Protein AF-A0A7C4UHT2-F1 (afdb_monomer)

pLDDT: mean 89.75, std 13.52, range 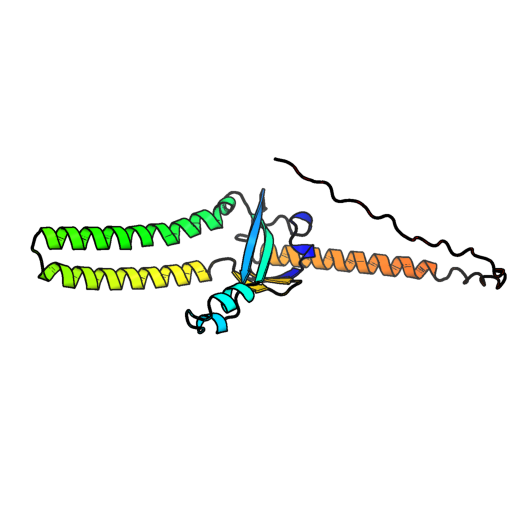[51.41, 98.56]

Sequence (211 aa):
MARIMLWENETDSRCLPGVCMACGSPATSHESKTFSWSPPWTRYVPIAGFILYYTMMRHMRVEVPLCDRHRNYWLVRRLWMWVPFAILVLGGVGLVMLLGAAGAEEAIGITMLLGLLCFTAWLFVVVILQSIMIQPTEITDRSISLKCVHEDFANALYKLQDDKKERRRRRWDHDDDFDDRPRRRLRADYDEESPRRDTRTAFRPERDFEE

Radius of gyration: 29.24 Å; Cα contacts (8 Å, |Δi|>4): 215; chains: 1; bounding box: 50×38×103 Å

Mean predicted aligned error: 8.44 Å

Solvent-accessible surface area (backbone atoms only — not comparable to full-atom values): 12369 Å² total; per-residue (Å²): 112,35,73,51,77,41,42,63,90,42,26,46,58,90,62,46,52,69,25,5,40,78,74,39,46,67,33,77,47,70,48,82,41,76,47,71,35,67,64,79,70,59,78,75,54,58,79,88,39,50,65,58,50,58,75,56,47,41,75,50,72,34,38,44,33,22,24,79,94,46,68,55,49,68,60,55,52,49,45,67,55,49,51,59,49,49,47,52,51,54,50,48,53,50,49,47,53,52,35,59,75,69,68,39,67,75,56,44,59,56,50,52,54,52,48,52,52,53,50,52,54,49,51,54,50,48,55,54,58,54,69,73,34,74,38,67,78,45,64,58,99,55,34,40,29,39,33,55,29,22,54,58,26,51,53,47,40,51,52,53,51,49,53,52,51,50,55,51,51,58,52,52,65,60,57,60,71,58,69,75,52,73,79,68,73,75,69,93,76,73,80,91,72,80,80,84,78,78,84,73,81,84,83,76,80,85,79,86,83,82,133

Structure (mmCIF, N/CA/C/O backbone):
data_AF-A0A7C4UHT2-F1
#
_entry.id   AF-A0A7C4UHT2-F1
#
loop_
_atom_site.group_PDB
_atom_site.id
_atom_site.type_symbol
_atom_site.label_atom_id
_atom_site.label_alt_id
_atom_site.label_comp_id
_atom_site.label_asym_id
_atom_site.label_entity_id
_atom_site.label_seq_id
_atom_site.pdbx_PDB_ins_code
_atom_site.Cartn_x
_atom_site.Cartn_y
_atom_site.Cartn_z
_atom_site.occupancy
_atom_site.B_iso_or_equiv
_atom_site.auth_seq_id
_atom_site.auth_comp_id
_atom_site.auth_asym_id
_atom_site.auth_atom_id
_atom_site.pdbx_PDB_model_num
ATOM 1 N N . MET A 1 1 ? -16.379 5.253 -1.495 1.00 89.62 1 MET A N 1
ATOM 2 C CA . MET A 1 1 ? -15.199 4.761 -0.734 1.00 89.62 1 MET A CA 1
ATOM 3 C C . MET A 1 1 ? -15.077 5.574 0.538 1.00 89.62 1 MET A C 1
ATOM 5 O O . MET A 1 1 ? -15.024 6.797 0.464 1.00 89.62 1 MET A O 1
ATOM 9 N N . ALA A 1 2 ? -15.013 4.904 1.681 1.00 96.62 2 ALA A N 1
ATOM 10 C CA . ALA A 1 2 ? -14.956 5.539 2.988 1.00 96.62 2 ALA A CA 1
ATOM 11 C C . ALA A 1 2 ? -13.510 5.808 3.445 1.00 96.62 2 ALA A C 1
ATOM 13 O O . ALA A 1 2 ? -12.548 5.185 2.970 1.00 96.62 2 ALA A O 1
ATOM 14 N N . ARG A 1 3 ? -13.373 6.737 4.397 1.00 97.62 3 ARG A N 1
ATOM 15 C CA . ARG A 1 3 ? -12.167 6.945 5.206 1.00 97.62 3 ARG A CA 1
ATOM 16 C C . ARG A 1 3 ? -12.476 6.486 6.624 1.00 97.62 3 ARG A C 1
ATOM 18 O O . ARG A 1 3 ? -13.482 6.902 7.186 1.00 97.62 3 ARG A O 1
ATOM 25 N N . ILE A 1 4 ? -11.603 5.668 7.194 1.00 97.94 4 ILE A N 1
ATOM 26 C CA . ILE A 1 4 ? -11.740 5.162 8.563 1.00 97.94 4 ILE A CA 1
ATOM 27 C C . ILE A 1 4 ? -10.502 5.515 9.380 1.00 97.94 4 ILE A C 1
ATOM 29 O O . ILE A 1 4 ? -9.409 5.664 8.829 1.00 97.94 4 ILE A O 1
ATOM 33 N N . MET A 1 5 ? -10.680 5.633 10.691 1.00 98.12 5 MET A N 1
ATOM 34 C CA . MET A 1 5 ? -9.600 5.780 11.658 1.00 98.12 5 MET A CA 1
ATOM 35 C C . MET A 1 5 ? -9.609 4.553 12.563 1.00 98.12 5 MET A C 1
ATOM 37 O O . MET A 1 5 ? -10.653 4.206 13.109 1.00 98.12 5 MET A O 1
ATOM 41 N N . LEU A 1 6 ? -8.456 3.907 12.696 1.00 98.12 6 LEU A N 1
ATOM 42 C CA . LEU A 1 6 ? -8.241 2.775 13.589 1.00 98.12 6 LEU A CA 1
ATOM 43 C C . LEU A 1 6 ? -7.226 3.181 14.649 1.00 98.12 6 LEU A C 1
ATOM 45 O O . LEU A 1 6 ? -6.178 3.734 14.315 1.00 98.12 6 LEU A O 1
ATOM 49 N N . TRP A 1 7 ? -7.528 2.905 15.912 1.00 97.88 7 TRP A N 1
ATOM 50 C CA . TRP A 1 7 ? -6.552 3.022 16.994 1.00 97.88 7 TRP A CA 1
ATOM 51 C C . TRP A 1 7 ? -5.649 1.787 17.025 1.00 97.88 7 TRP A C 1
ATOM 53 O O . TRP A 1 7 ? -6.042 0.724 16.558 1.00 97.88 7 TRP A O 1
ATOM 63 N N . GLU A 1 8 ? -4.450 1.902 17.588 1.00 97.44 8 GLU A N 1
ATOM 64 C CA . GLU A 1 8 ? -3.468 0.810 17.665 1.00 97.44 8 GLU A CA 1
ATOM 65 C C . GLU A 1 8 ? -4.043 -0.462 18.314 1.00 97.44 8 GLU A C 1
ATOM 67 O O . GLU A 1 8 ? -3.795 -1.570 17.858 1.00 97.44 8 GLU A O 1
ATOM 72 N N . ASN A 1 9 ? -4.890 -0.318 19.334 1.00 96.75 9 ASN A N 1
ATOM 73 C CA . ASN A 1 9 ? -5.567 -1.443 19.986 1.00 96.75 9 ASN A CA 1
ATOM 74 C C . ASN A 1 9 ? -6.734 -2.040 19.169 1.00 96.75 9 ASN A C 1
ATOM 76 O O . ASN A 1 9 ? -7.317 -3.049 19.570 1.00 96.75 9 ASN A O 1
ATOM 80 N N . GLU A 1 10 ? -7.101 -1.418 18.049 1.00 97.00 10 GLU A N 1
ATOM 81 C CA . GLU A 1 10 ? -8.143 -1.868 17.124 1.00 97.00 10 GLU A CA 1
ATOM 82 C C . GLU A 1 10 ? -7.571 -2.487 15.841 1.00 97.00 10 GLU A C 1
ATOM 84 O O . GLU A 1 10 ? -8.345 -2.939 15.003 1.00 97.00 10 GLU A O 1
ATOM 89 N N . THR A 1 11 ? -6.244 -2.529 15.668 1.00 97.25 11 THR A N 1
ATOM 90 C CA . THR A 1 11 ? -5.609 -3.056 14.446 1.00 97.25 11 THR A CA 1
ATOM 91 C C . THR A 1 11 ? -5.476 -4.585 14.409 1.00 97.25 11 THR A C 1
ATOM 93 O O . THR A 1 11 ? -5.129 -5.130 13.359 1.00 97.25 11 THR A O 1
ATOM 96 N N . ASP A 1 12 ? -5.751 -5.264 15.526 1.00 97.44 12 ASP A N 1
ATOM 97 C CA . ASP A 1 12 ? -5.815 -6.728 15.663 1.00 97.44 12 ASP A CA 1
ATOM 98 C C . ASP A 1 12 ? -7.100 -7.269 15.003 1.00 97.44 12 ASP A C 1
ATOM 100 O O . ASP A 1 12 ? -8.177 -6.678 15.138 1.00 97.44 12 ASP A O 1
ATOM 104 N N . SER A 1 13 ? -7.008 -8.410 14.316 1.00 95.62 13 SER A N 1
ATOM 105 C CA . SER A 1 13 ? -8.123 -9.104 13.652 1.00 95.62 13 SER A CA 1
ATOM 106 C C . SER A 1 13 ? -9.339 -9.302 14.551 1.00 95.62 13 SER A C 1
ATOM 108 O O . SER A 1 13 ? -10.472 -9.204 14.087 1.00 95.62 13 SER A O 1
ATOM 110 N N . ARG A 1 14 ? -9.138 -9.505 15.857 1.00 96.81 14 ARG A N 1
ATOM 111 C CA . ARG A 1 14 ? -10.234 -9.685 16.826 1.00 96.81 14 ARG A CA 1
ATOM 112 C C . ARG A 1 14 ? -11.070 -8.424 17.048 1.00 96.81 14 ARG A C 1
ATOM 114 O O . ARG A 1 14 ? -12.187 -8.508 17.558 1.00 96.81 14 ARG A O 1
ATOM 121 N N . CYS A 1 15 ? -10.529 -7.257 16.710 1.00 97.00 15 CYS A N 1
ATOM 122 C CA . CYS A 1 15 ? -11.187 -5.966 16.876 1.00 97.00 15 CYS A CA 1
ATOM 123 C C . CYS A 1 15 ? -11.846 -5.448 15.595 1.00 97.00 15 CYS A C 1
ATOM 125 O O . CYS A 1 15 ? -12.564 -4.447 15.671 1.00 97.00 15 CYS A O 1
ATOM 127 N N . LEU A 1 16 ? -11.624 -6.112 14.460 1.00 97.75 16 LEU A N 1
ATOM 128 C CA . LEU A 1 16 ? -12.102 -5.691 13.150 1.00 97.75 16 LEU A CA 1
ATOM 129 C C . LEU A 1 16 ? -13.316 -6.523 12.717 1.00 97.75 16 LEU A C 1
ATOM 131 O O . LEU A 1 16 ? -13.443 -7.691 13.088 1.00 97.75 16 LEU A O 1
ATOM 135 N N . PRO A 1 17 ? -14.247 -5.943 11.941 1.00 98.12 17 PRO A N 1
ATOM 136 C CA . PRO A 1 17 ? -15.379 -6.699 11.429 1.00 98.12 17 PRO A CA 1
ATOM 137 C C . PRO A 1 17 ? -14.902 -7.741 10.407 1.00 98.12 17 PRO A C 1
ATOM 139 O O . PRO A 1 17 ? -14.007 -7.473 9.605 1.00 98.12 17 PRO A O 1
ATOM 142 N N . GLY A 1 18 ? -15.554 -8.909 10.384 1.00 98.00 18 GLY A N 1
ATOM 143 C CA . GLY A 1 18 ? -15.305 -10.005 9.433 1.00 98.00 18 GLY A CA 1
ATOM 144 C C . GLY A 1 18 ? -15.783 -9.712 8.005 1.00 98.00 18 GLY A C 1
ATOM 145 O O . GLY A 1 18 ? -16.413 -10.552 7.366 1.00 98.00 18 GLY A O 1
ATOM 146 N N . VAL A 1 19 ? -15.522 -8.504 7.513 1.00 98.50 19 VAL A N 1
ATOM 147 C CA . VAL A 1 19 ? -15.914 -7.986 6.203 1.00 98.50 19 VAL A CA 1
ATOM 148 C C . VAL A 1 19 ? -14.644 -7.596 5.451 1.00 98.50 19 VAL A C 1
ATOM 150 O O . VAL A 1 19 ? -13.715 -7.036 6.022 1.00 98.50 19 VAL A O 1
ATOM 153 N N . CYS A 1 20 ? -14.566 -7.899 4.162 1.00 98.50 20 CYS A N 1
ATOM 154 C CA . CYS A 1 20 ? -13.407 -7.592 3.342 1.00 98.50 20 CYS A CA 1
ATOM 155 C C . CYS A 1 20 ? -13.257 -6.077 3.183 1.00 98.50 20 CYS A C 1
ATOM 157 O O . CYS A 1 20 ? -14.139 -5.407 2.641 1.00 98.50 20 CYS A O 1
ATOM 159 N N . MET A 1 21 ? -12.093 -5.550 3.564 1.00 98.06 21 MET A N 1
ATOM 160 C CA . MET A 1 21 ? -11.803 -4.113 3.503 1.00 98.06 21 MET A CA 1
ATOM 161 C C . MET A 1 21 ? -11.813 -3.550 2.065 1.00 98.06 21 MET A C 1
ATOM 163 O O . MET A 1 21 ? -12.071 -2.363 1.865 1.00 98.06 21 MET A O 1
ATOM 167 N N . ALA A 1 22 ? -11.555 -4.394 1.057 1.00 97.38 22 ALA A N 1
ATOM 168 C CA . ALA A 1 22 ? -11.483 -3.993 -0.350 1.00 97.38 22 ALA A CA 1
ATOM 169 C C . ALA A 1 22 ? -12.843 -3.997 -1.072 1.00 97.38 22 ALA A C 1
ATOM 171 O O . ALA A 1 22 ? -13.093 -3.112 -1.886 1.00 97.38 22 ALA A O 1
ATOM 172 N N . CYS A 1 23 ? -13.714 -4.979 -0.805 1.00 97.81 23 CYS A N 1
ATOM 173 C CA . CYS A 1 23 ? -14.948 -5.175 -1.582 1.00 97.81 23 CYS A CA 1
ATOM 174 C C . CYS A 1 23 ? -16.225 -5.409 -0.768 1.00 97.81 23 CYS A C 1
ATOM 176 O O . CYS A 1 23 ? -17.258 -5.660 -1.374 1.00 97.81 23 CYS A O 1
ATOM 178 N N . GLY A 1 24 ? -16.172 -5.415 0.566 1.00 98.12 24 GLY A N 1
ATOM 179 C CA . GLY A 1 24 ? -17.370 -5.554 1.404 1.00 98.12 24 GLY A CA 1
ATOM 180 C C . GLY A 1 24 ? -17.951 -6.968 1.535 1.00 98.12 24 GLY A C 1
ATOM 181 O O . GLY A 1 24 ? -18.866 -7.173 2.322 1.00 98.12 24 GLY A O 1
ATOM 182 N N . SER A 1 25 ? -17.426 -7.973 0.828 1.00 98.25 25 SER A N 1
ATOM 183 C CA . SER A 1 25 ? -17.864 -9.368 1.009 1.00 98.25 25 SER A CA 1
ATOM 184 C C . SER A 1 25 ? -17.379 -9.934 2.353 1.00 98.25 25 SER A C 1
ATOM 186 O O . SER A 1 25 ? -16.386 -9.432 2.871 1.00 98.25 25 SER A O 1
ATOM 188 N N . PRO A 1 26 ? -17.965 -11.014 2.897 1.00 98.56 26 PRO A N 1
ATOM 189 C CA . PRO A 1 26 ? -17.443 -11.668 4.100 1.00 98.56 26 PRO A CA 1
ATOM 190 C C . PRO A 1 26 ? -15.948 -12.002 3.979 1.00 98.56 26 PRO A C 1
ATOM 192 O O . PRO A 1 26 ? -15.487 -12.452 2.925 1.00 98.56 26 PRO A O 1
ATOM 195 N N . ALA A 1 27 ? -15.182 -11.727 5.034 1.00 98.25 27 ALA A N 1
ATOM 196 C CA . ALA A 1 27 ? -13.754 -12.016 5.077 1.00 98.25 27 ALA A CA 1
ATOM 197 C C . ALA A 1 27 ? -13.513 -13.480 5.458 1.00 98.25 27 ALA A C 1
ATOM 199 O O . ALA A 1 27 ? -14.116 -13.996 6.396 1.00 98.25 27 ALA A O 1
ATOM 200 N N . THR A 1 28 ? -12.609 -14.133 4.734 1.00 98.12 28 THR A N 1
ATOM 201 C CA . THR A 1 28 ? -12.196 -15.527 4.962 1.00 98.12 28 THR A CA 1
ATOM 202 C C . THR A 1 28 ? -10.800 -15.613 5.572 1.00 98.12 28 THR A C 1
ATOM 204 O O . THR A 1 28 ? -10.444 -16.621 6.176 1.00 98.12 28 THR A O 1
ATOM 207 N N . SER A 1 29 ? -10.007 -14.547 5.444 1.00 97.56 29 SER A N 1
ATOM 208 C CA . SER A 1 29 ? -8.621 -14.475 5.901 1.00 97.56 29 SER A CA 1
ATOM 209 C C . SER A 1 29 ? -8.310 -13.113 6.521 1.00 97.56 29 SER A C 1
ATOM 211 O O . SER A 1 29 ? -8.940 -12.109 6.182 1.00 97.56 29 SER A O 1
ATOM 213 N N . HIS A 1 30 ? -7.318 -13.085 7.410 1.00 97.62 30 HIS A N 1
ATOM 214 C CA . HIS A 1 30 ? -6.716 -11.857 7.920 1.00 97.62 30 HIS A CA 1
ATOM 215 C C . HIS A 1 30 ? -5.248 -11.841 7.514 1.00 97.62 30 HIS A C 1
ATOM 217 O O . HIS A 1 30 ? -4.493 -12.744 7.866 1.00 97.62 30 HIS A O 1
ATOM 223 N N . GLU A 1 31 ? -4.854 -10.824 6.756 1.00 96.88 31 GLU A N 1
ATOM 224 C CA . GLU A 1 31 ? -3.484 -10.670 6.277 1.00 96.88 31 GLU A CA 1
ATOM 225 C C . GLU A 1 31 ? -2.831 -9.498 7.006 1.00 96.88 31 GLU A C 1
ATOM 227 O O . GLU A 1 31 ? -3.313 -8.363 6.987 1.00 96.88 31 GLU A O 1
ATOM 232 N N . SER A 1 32 ? -1.709 -9.763 7.661 1.00 97.12 32 SER A N 1
ATOM 233 C CA . SER A 1 32 ? -0.975 -8.742 8.398 1.00 97.12 32 SER A CA 1
ATOM 234 C C . SER A 1 32 ? -0.203 -7.833 7.439 1.00 97.12 32 SER A C 1
ATOM 236 O O . SER A 1 32 ? 0.766 -8.264 6.806 1.00 97.12 32 SER A O 1
ATOM 238 N N . LYS A 1 33 ? -0.555 -6.545 7.395 1.00 97.06 33 LYS A N 1
ATOM 239 C CA . LYS A 1 33 ? 0.095 -5.553 6.539 1.00 97.06 33 LYS A CA 1
ATOM 240 C C . LYS A 1 33 ? 0.688 -4.396 7.336 1.00 97.06 33 LYS A C 1
ATOM 242 O O . LYS A 1 33 ? -0.007 -3.715 8.079 1.00 97.06 33 LYS A O 1
ATOM 247 N N . THR A 1 34 ? 1.969 -4.114 7.105 1.00 97.56 34 THR A N 1
ATOM 248 C CA . THR A 1 34 ? 2.602 -2.879 7.582 1.00 97.56 34 THR A CA 1
ATOM 249 C C . THR A 1 34 ? 2.326 -1.747 6.602 1.00 97.56 34 THR A C 1
ATOM 251 O O . THR A 1 34 ? 2.733 -1.806 5.437 1.00 97.56 34 THR A O 1
ATOM 254 N N . PHE A 1 35 ? 1.631 -0.720 7.077 1.00 97.06 35 PHE A N 1
ATOM 255 C CA . PHE A 1 35 ? 1.432 0.537 6.373 1.00 97.06 35 PHE A CA 1
ATOM 256 C C . PHE A 1 35 ? 2.531 1.518 6.767 1.00 97.06 35 PHE A C 1
ATOM 258 O O . PHE A 1 35 ? 2.860 1.659 7.941 1.00 97.06 35 PHE A O 1
ATOM 265 N N . SER A 1 36 ? 3.107 2.180 5.771 1.00 95.62 36 SER A N 1
ATOM 266 C CA . SER A 1 36 ? 4.102 3.237 5.934 1.00 95.62 36 SER A CA 1
ATOM 267 C C . SER A 1 36 ? 3.492 4.562 5.507 1.00 95.62 36 SER A C 1
ATOM 269 O O . SER A 1 36 ? 2.875 4.633 4.440 1.00 95.62 36 SER A O 1
ATOM 271 N N . TRP A 1 37 ? 3.699 5.606 6.295 1.00 95.25 37 TRP A N 1
ATOM 272 C CA . TRP A 1 37 ? 3.303 6.962 5.947 1.00 95.25 37 TRP A CA 1
ATOM 273 C C . TRP A 1 37 ? 4.498 7.895 6.058 1.00 95.25 37 TRP A C 1
ATOM 275 O O . TRP A 1 37 ? 5.289 7.809 7.000 1.00 95.25 37 TRP A O 1
ATOM 285 N N . SER A 1 38 ? 4.606 8.790 5.083 1.00 92.88 38 SER A N 1
ATOM 286 C CA . SER A 1 38 ? 5.548 9.895 5.086 1.00 92.88 38 SER A CA 1
ATOM 287 C C . SER A 1 38 ? 4.786 11.207 4.875 1.00 92.88 38 SER A C 1
ATOM 289 O O . SER A 1 38 ? 3.845 11.256 4.071 1.00 92.88 38 SER A O 1
ATOM 291 N N . PRO A 1 39 ? 5.161 12.285 5.584 1.00 90.75 39 PRO A N 1
ATOM 292 C CA . PRO A 1 39 ? 4.548 13.588 5.382 1.00 90.75 39 PRO A CA 1
ATOM 293 C C . PRO A 1 39 ? 4.703 14.066 3.925 1.00 90.75 39 PRO A C 1
ATOM 295 O O . PRO A 1 39 ? 5.791 13.921 3.364 1.00 90.75 39 PRO A O 1
ATOM 298 N N . PRO A 1 40 ? 3.693 14.706 3.303 1.00 88.12 40 PRO A N 1
ATOM 299 C CA . PRO A 1 40 ? 3.749 15.106 1.890 1.00 88.12 40 PRO A CA 1
ATOM 300 C C . PRO A 1 40 ? 4.939 15.999 1.523 1.00 88.12 40 PRO A C 1
ATOM 302 O O . PRO A 1 40 ? 5.479 15.887 0.424 1.00 88.12 40 PRO A O 1
ATOM 305 N N . TRP A 1 41 ? 5.366 16.863 2.448 1.00 88.25 41 TRP A N 1
ATOM 306 C CA . TRP A 1 41 ? 6.489 17.775 2.240 1.00 88.25 41 TRP A CA 1
ATOM 307 C C . TRP A 1 41 ? 7.823 17.038 2.055 1.00 88.25 41 TRP A C 1
ATOM 309 O O . TRP A 1 41 ? 8.712 17.560 1.385 1.00 88.25 41 TRP A O 1
ATOM 319 N N . THR A 1 42 ? 7.953 15.808 2.573 1.00 88.00 42 THR A N 1
ATOM 320 C CA . THR A 1 42 ? 9.186 15.017 2.433 1.00 88.00 42 THR A CA 1
ATOM 321 C C . THR A 1 42 ? 9.515 14.684 0.979 1.00 88.00 42 THR A C 1
ATOM 323 O O . THR A 1 42 ? 10.680 14.490 0.648 1.00 88.00 42 THR A O 1
ATOM 326 N N . ARG A 1 43 ? 8.520 14.710 0.081 1.00 83.94 43 ARG A N 1
ATOM 327 C CA . ARG A 1 43 ? 8.712 14.525 -1.365 1.00 83.94 43 ARG A CA 1
ATOM 328 C C . ARG A 1 43 ? 9.621 15.587 -1.996 1.00 83.94 43 ARG A C 1
ATOM 330 O O . ARG A 1 43 ? 10.203 15.326 -3.042 1.00 83.94 43 ARG A O 1
ATOM 337 N N . TYR A 1 44 ? 9.728 16.767 -1.386 1.00 86.75 44 TYR A N 1
ATOM 338 C CA . TYR A 1 44 ? 10.532 17.881 -1.899 1.00 86.75 44 TYR A CA 1
ATOM 339 C C . TYR A 1 44 ? 11.936 17.947 -1.285 1.00 86.75 44 TYR A C 1
ATOM 341 O O . TYR A 1 44 ? 12.716 18.828 -1.638 1.00 86.75 44 TYR A O 1
ATOM 349 N N . VAL A 1 45 ? 12.270 17.038 -0.365 1.00 85.50 45 VAL A N 1
ATOM 350 C CA . VAL A 1 45 ? 13.582 17.024 0.282 1.00 85.50 45 VAL A CA 1
ATOM 351 C C . VAL A 1 45 ? 14.584 16.307 -0.638 1.00 85.50 45 VAL A C 1
ATOM 353 O O . VAL A 1 45 ? 14.315 15.179 -1.054 1.00 85.50 45 VAL A O 1
ATOM 356 N N . PRO A 1 46 ? 15.732 16.923 -0.983 1.00 81.38 46 PRO A N 1
ATOM 357 C CA . PRO A 1 46 ? 16.733 16.312 -1.859 1.00 81.38 46 PRO A CA 1
ATOM 358 C C . PRO A 1 46 ? 17.395 15.085 -1.212 1.00 81.38 46 PRO A C 1
ATOM 360 O O . PRO A 1 46 ? 17.240 14.836 -0.020 1.00 81.38 46 PRO A O 1
ATOM 363 N N . ILE A 1 47 ? 18.198 14.348 -1.989 1.00 76.12 47 ILE A N 1
ATOM 364 C CA . ILE A 1 47 ? 18.851 13.077 -1.603 1.00 76.12 47 ILE A CA 1
ATOM 365 C C . ILE A 1 47 ? 19.594 13.155 -0.252 1.00 76.12 47 ILE A C 1
ATOM 367 O O . ILE A 1 47 ? 19.572 12.195 0.513 1.00 76.12 47 ILE A O 1
ATOM 371 N N . ALA A 1 48 ? 20.188 14.302 0.102 1.00 73.75 48 ALA A N 1
ATOM 372 C CA . ALA A 1 48 ? 20.835 14.502 1.407 1.00 73.75 48 ALA A CA 1
ATOM 373 C C . ALA A 1 48 ? 19.874 14.338 2.606 1.00 73.75 48 ALA A C 1
ATOM 375 O O . ALA A 1 48 ? 20.294 13.976 3.702 1.00 73.75 48 ALA A O 1
ATOM 376 N N . GLY A 1 49 ? 18.572 14.543 2.404 1.00 81.56 49 GLY A N 1
ATOM 377 C CA . GLY A 1 49 ? 17.540 14.307 3.405 1.00 81.56 49 GLY A CA 1
ATOM 378 C C . GLY A 1 49 ? 16.965 12.894 3.404 1.00 81.56 49 GLY A C 1
ATOM 379 O O . GLY A 1 49 ? 15.954 12.676 4.058 1.00 81.56 49 GLY A O 1
ATOM 380 N N . PHE A 1 50 ? 17.580 11.920 2.727 1.00 85.75 50 PHE A N 1
ATOM 381 C CA . PHE A 1 50 ? 17.130 10.523 2.775 1.00 85.75 50 PHE A CA 1
ATOM 382 C C . PHE A 1 50 ? 17.222 9.928 4.191 1.00 85.75 50 PHE A C 1
ATOM 384 O O . PHE A 1 50 ? 16.342 9.177 4.605 1.00 85.75 50 PHE A O 1
ATOM 391 N N . ILE A 1 51 ? 18.232 10.330 4.975 1.00 86.56 51 ILE A N 1
ATOM 392 C CA . ILE A 1 51 ? 18.328 9.976 6.402 1.00 86.56 51 ILE A CA 1
ATOM 393 C C . ILE A 1 51 ? 17.131 10.555 7.166 1.00 86.56 51 ILE A C 1
ATOM 395 O O . ILE A 1 51 ? 16.455 9.830 7.891 1.00 86.56 51 ILE A O 1
ATOM 399 N N . LEU A 1 52 ? 16.822 11.840 6.953 1.00 86.25 52 LEU A N 1
ATOM 400 C CA . LEU A 1 52 ? 15.670 12.503 7.572 1.00 86.25 52 LEU A CA 1
ATOM 401 C C . LEU A 1 52 ? 14.337 11.879 7.122 1.00 86.25 52 LEU A C 1
ATOM 403 O O . LEU A 1 52 ? 13.409 11.747 7.911 1.00 86.25 52 LEU A O 1
ATOM 407 N N . TYR A 1 53 ? 14.248 11.453 5.864 1.00 88.94 53 TYR A N 1
ATOM 408 C CA . TYR A 1 53 ? 13.086 10.760 5.321 1.00 88.94 53 TYR A CA 1
ATOM 409 C C . TYR A 1 53 ? 12.828 9.440 6.054 1.00 88.94 53 TYR A C 1
ATOM 411 O O . TYR A 1 53 ? 11.700 9.185 6.474 1.00 88.94 53 TYR A O 1
ATOM 419 N N . TYR A 1 54 ? 13.867 8.624 6.257 1.00 89.19 54 TYR A N 1
ATOM 420 C CA . TYR A 1 54 ? 13.735 7.363 6.987 1.00 89.19 54 TYR A CA 1
ATOM 421 C C . TYR A 1 54 ? 13.362 7.559 8.451 1.00 89.19 54 TYR A C 1
ATOM 423 O O . TYR A 1 54 ? 12.511 6.827 8.947 1.00 89.19 54 TYR A O 1
ATOM 431 N N . THR A 1 55 ? 13.945 8.544 9.138 1.00 89.88 55 THR A N 1
ATOM 432 C CA . THR A 1 55 ? 13.608 8.801 10.549 1.00 89.88 55 THR A CA 1
ATOM 433 C C . THR A 1 55 ? 12.191 9.342 10.727 1.00 89.88 55 THR A C 1
ATOM 435 O O . THR A 1 55 ? 11.604 9.194 11.797 1.00 89.88 55 THR A O 1
ATOM 438 N N . MET A 1 56 ? 11.615 9.940 9.682 1.00 89.88 56 MET A N 1
ATOM 439 C CA . MET A 1 56 ? 10.247 10.454 9.693 1.00 89.88 56 MET A CA 1
ATOM 440 C C . MET A 1 56 ? 9.197 9.473 9.185 1.00 89.88 56 MET A C 1
ATOM 442 O O . MET A 1 56 ? 8.003 9.738 9.354 1.00 89.88 56 MET A O 1
ATOM 446 N N . MET A 1 57 ? 9.599 8.353 8.582 1.00 93.31 57 MET A N 1
ATOM 447 C CA . MET A 1 57 ? 8.641 7.328 8.192 1.00 93.31 57 MET A CA 1
ATOM 448 C C . MET A 1 57 ? 8.035 6.681 9.433 1.00 93.31 57 MET A C 1
ATOM 450 O O . MET A 1 57 ? 8.715 6.072 10.256 1.00 93.31 57 MET A O 1
ATOM 454 N N . ARG A 1 58 ? 6.714 6.808 9.551 1.00 95.12 58 ARG A N 1
ATOM 455 C CA . ARG A 1 58 ? 5.936 6.116 10.574 1.00 95.12 58 ARG A CA 1
ATOM 456 C C . ARG A 1 58 ? 5.377 4.839 9.972 1.00 95.12 58 ARG A C 1
ATOM 458 O O . ARG A 1 58 ? 4.878 4.834 8.842 1.00 95.12 58 ARG A O 1
ATOM 465 N N . HIS A 1 59 ? 5.466 3.759 10.735 1.00 96.12 59 HIS A N 1
ATOM 466 C CA . HIS A 1 59 ? 4.989 2.445 10.337 1.00 96.12 59 HIS A CA 1
ATOM 467 C C . HIS A 1 59 ? 3.956 1.953 11.345 1.00 96.12 59 HIS A C 1
ATOM 469 O O . HIS A 1 59 ? 4.174 2.059 12.546 1.00 96.12 59 HIS A O 1
ATOM 475 N N . MET A 1 60 ? 2.853 1.386 10.861 1.00 97.75 60 MET A N 1
ATOM 476 C CA . MET A 1 60 ? 1.861 0.721 11.705 1.00 97.75 60 MET A CA 1
ATOM 477 C C . MET A 1 60 ? 1.417 -0.582 11.048 1.00 97.75 60 MET A C 1
ATOM 479 O O . MET A 1 60 ? 1.105 -0.622 9.854 1.00 97.75 60 MET A O 1
ATOM 483 N N . ARG A 1 61 ? 1.423 -1.666 11.825 1.00 97.94 61 ARG A N 1
ATOM 484 C CA . ARG A 1 61 ? 0.969 -2.990 11.394 1.00 97.94 61 ARG A CA 1
ATOM 485 C C . ARG A 1 61 ? -0.534 -3.109 11.643 1.00 97.94 61 ARG A C 1
ATOM 487 O O . ARG A 1 61 ? -0.998 -2.803 12.735 1.00 97.94 61 ARG A O 1
ATOM 494 N N . VAL A 1 62 ? -1.275 -3.540 10.627 1.00 98.12 62 VAL A N 1
ATOM 495 C CA . VAL A 1 62 ? -2.730 -3.731 10.677 1.00 98.12 62 VAL A CA 1
ATOM 496 C C . VAL A 1 62 ? -3.077 -5.093 10.093 1.00 98.12 62 VAL A C 1
ATOM 498 O O . VAL A 1 62 ? -2.595 -5.444 9.014 1.00 98.12 62 VAL A O 1
ATOM 501 N N . GLU A 1 63 ? -3.908 -5.865 10.787 1.00 98.00 63 GLU A N 1
ATOM 502 C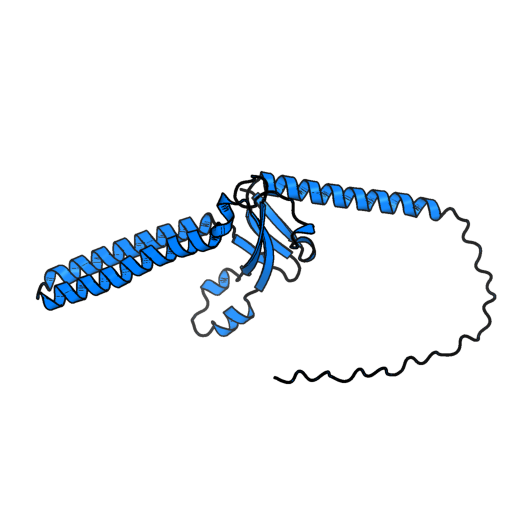 CA . GLU A 1 63 ? -4.431 -7.137 10.288 1.00 98.00 63 GLU A CA 1
ATOM 503 C C . GLU A 1 63 ? -5.651 -6.872 9.411 1.00 98.00 63 GLU A C 1
ATOM 505 O O . GLU A 1 63 ? -6.727 -6.545 9.888 1.00 98.00 63 GLU A O 1
ATOM 510 N N . VAL A 1 64 ? -5.489 -6.955 8.095 1.00 97.75 64 VAL A N 1
ATOM 511 C CA . VAL A 1 64 ? -6.535 -6.556 7.154 1.00 97.75 64 VAL A CA 1
ATOM 512 C C . VAL A 1 64 ? -7.434 -7.758 6.840 1.00 97.75 64 VAL A C 1
ATOM 514 O O . VAL A 1 64 ? -6.934 -8.746 6.293 1.00 97.75 64 VAL A O 1
ATOM 517 N N . PRO A 1 65 ? -8.750 -7.691 7.119 1.00 98.19 65 PRO A N 1
ATOM 518 C CA . PRO A 1 65 ? -9.690 -8.736 6.731 1.00 98.19 65 PRO A CA 1
ATOM 519 C C . PRO A 1 65 ? -9.930 -8.715 5.218 1.00 98.19 65 PRO A C 1
ATOM 521 O O . PRO A 1 65 ? -10.277 -7.683 4.626 1.00 98.19 65 PRO A O 1
ATOM 524 N N . LEU A 1 66 ? -9.751 -9.869 4.577 1.00 98.38 66 LEU A N 1
ATOM 525 C CA . LEU A 1 66 ? -9.885 -10.058 3.133 1.00 98.38 66 LEU A CA 1
ATOM 526 C C . LEU A 1 66 ? -10.658 -11.335 2.810 1.00 98.38 66 LEU A C 1
ATOM 528 O O . LEU A 1 66 ? -10.575 -12.337 3.519 1.00 98.38 66 LEU A O 1
ATOM 532 N N . CYS A 1 67 ? -11.395 -11.303 1.702 1.00 98.31 67 CYS A N 1
ATOM 533 C CA . CYS A 1 67 ? -11.979 -12.499 1.104 1.00 98.31 67 CYS A CA 1
ATOM 534 C C . CYS A 1 67 ? -10.967 -13.213 0.199 1.00 98.31 67 CYS A C 1
ATOM 536 O O . CYS A 1 67 ? -9.974 -12.615 -0.223 1.00 98.31 67 CYS A O 1
ATOM 538 N N . ASP A 1 68 ? -11.252 -14.460 -0.176 1.00 97.94 68 ASP A N 1
ATOM 539 C CA . ASP A 1 68 ? -10.348 -15.286 -0.993 1.00 97.94 68 ASP A CA 1
ATOM 540 C C . ASP A 1 68 ? -9.968 -14.624 -2.323 1.00 97.94 68 ASP A C 1
ATOM 542 O O . ASP A 1 68 ? -8.813 -14.681 -2.748 1.00 97.94 68 ASP A O 1
ATOM 546 N N . ARG A 1 69 ? -10.908 -13.893 -2.942 1.00 97.94 69 ARG A N 1
ATOM 547 C CA . ARG A 1 69 ? -10.663 -13.121 -4.172 1.00 97.94 69 ARG A CA 1
ATOM 548 C C . ARG A 1 69 ? -9.595 -12.038 -3.986 1.00 97.94 69 ARG A C 1
ATOM 550 O O . ARG A 1 69 ? -8.891 -11.703 -4.937 1.00 97.94 69 ARG A O 1
ATOM 557 N N . HIS A 1 70 ? -9.474 -11.485 -2.781 1.00 97.62 70 HIS A N 1
ATOM 558 C CA . HIS A 1 70 ? -8.551 -10.398 -2.455 1.00 97.62 70 HIS A CA 1
ATOM 559 C C . HIS A 1 70 ? -7.369 -10.825 -1.581 1.00 97.62 70 HIS A C 1
ATOM 561 O O . HIS A 1 70 ? -6.556 -9.973 -1.237 1.00 97.62 70 HIS A O 1
ATOM 567 N N . ARG A 1 71 ? -7.188 -12.116 -1.283 1.00 97.06 71 ARG A N 1
ATOM 568 C CA . ARG A 1 71 ? -6.050 -12.597 -0.481 1.00 97.06 71 ARG A CA 1
ATOM 569 C C . ARG A 1 71 ? -4.692 -12.162 -1.051 1.00 97.06 71 ARG A C 1
ATOM 571 O O . ARG A 1 71 ? -3.826 -11.683 -0.330 1.00 97.06 71 ARG A O 1
ATOM 578 N N . ASN A 1 72 ? -4.545 -12.211 -2.377 1.00 96.62 72 ASN A N 1
ATOM 579 C CA . ASN A 1 72 ? -3.320 -11.812 -3.084 1.00 96.62 72 ASN A CA 1
ATOM 580 C C . ASN A 1 72 ? -3.332 -10.356 -3.584 1.00 96.62 72 ASN A C 1
ATOM 582 O O . ASN A 1 72 ? -2.561 -9.998 -4.476 1.00 96.62 72 ASN A O 1
ATOM 586 N N . TYR A 1 73 ? -4.193 -9.499 -3.029 1.00 95.12 73 TYR A N 1
ATOM 587 C CA . TYR A 1 73 ? -4.432 -8.137 -3.514 1.00 95.12 73 TYR A CA 1
ATOM 588 C C . TYR A 1 73 ? -3.151 -7.311 -3.716 1.00 95.12 73 TYR A C 1
ATOM 590 O O . TYR A 1 73 ? -2.942 -6.738 -4.789 1.00 95.12 73 TYR A O 1
ATOM 598 N N . TRP A 1 74 ? -2.255 -7.271 -2.723 1.00 95.25 74 TRP A N 1
ATOM 599 C CA . TRP A 1 74 ? -1.017 -6.488 -2.838 1.00 95.25 74 TRP A CA 1
ATOM 600 C C . TRP A 1 74 ? 0.008 -7.116 -3.776 1.00 95.25 74 TRP A C 1
ATOM 602 O O . TRP A 1 74 ? 0.735 -6.376 -4.435 1.00 95.25 74 TRP A O 1
ATOM 612 N N . LEU A 1 75 ? 0.087 -8.449 -3.836 1.00 96.12 75 LEU A N 1
ATOM 613 C CA . LEU A 1 75 ? 1.033 -9.137 -4.713 1.00 96.12 75 LEU A CA 1
ATOM 614 C C . LEU A 1 75 ? 0.649 -8.922 -6.175 1.00 96.12 75 LEU A C 1
ATOM 616 O O . LEU A 1 75 ? 1.484 -8.494 -6.964 1.00 96.12 75 LEU A O 1
ATOM 620 N N . VAL A 1 76 ? -0.626 -9.136 -6.512 1.00 95.56 76 VAL A N 1
ATOM 621 C CA . VAL A 1 76 ? -1.147 -8.930 -7.867 1.00 95.56 76 VAL A CA 1
ATOM 622 C C . VAL A 1 76 ? -0.899 -7.489 -8.305 1.00 95.56 76 VAL A C 1
ATOM 624 O O . VAL A 1 76 ? -0.332 -7.266 -9.369 1.00 95.56 76 VAL A O 1
ATOM 627 N N . ARG A 1 77 ? -1.210 -6.494 -7.465 1.00 94.88 77 ARG A N 1
ATOM 628 C CA . ARG A 1 77 ? -0.946 -5.080 -7.793 1.00 94.88 77 ARG A CA 1
ATOM 629 C C . ARG A 1 77 ? 0.539 -4.757 -7.925 1.00 94.88 77 ARG A C 1
ATOM 631 O O . ARG A 1 77 ? 0.918 -4.007 -8.818 1.00 94.88 77 ARG A O 1
ATOM 638 N N . ARG A 1 78 ? 1.390 -5.331 -7.068 1.00 96.00 78 ARG A N 1
ATOM 639 C CA . ARG A 1 78 ? 2.848 -5.202 -7.186 1.00 96.00 78 ARG A CA 1
ATOM 640 C C . ARG A 1 78 ? 3.317 -5.746 -8.538 1.00 96.00 78 ARG A C 1
ATOM 642 O O . ARG A 1 78 ? 4.052 -5.051 -9.228 1.00 96.00 78 ARG A O 1
ATOM 649 N N . LEU A 1 79 ? 2.846 -6.920 -8.947 1.00 96.94 79 LEU A N 1
ATOM 650 C CA . LEU A 1 79 ? 3.170 -7.501 -10.251 1.00 96.94 79 LEU A CA 1
ATOM 651 C C . LEU A 1 79 ? 2.677 -6.621 -11.408 1.00 96.94 79 LEU A C 1
ATOM 653 O O . LEU A 1 79 ? 3.461 -6.331 -12.305 1.00 96.94 79 LEU A O 1
ATOM 657 N N . TRP A 1 80 ? 1.444 -6.108 -11.353 1.00 96.12 80 TRP A N 1
ATOM 658 C CA . TRP A 1 80 ? 0.914 -5.181 -12.365 1.00 96.12 80 TRP A CA 1
ATOM 659 C C . TRP A 1 80 ? 1.720 -3.884 -12.503 1.00 96.12 80 TRP A C 1
ATOM 661 O O . TRP A 1 80 ? 1.738 -3.302 -13.581 1.00 96.12 80 TRP A O 1
ATOM 671 N N . MET A 1 81 ? 2.398 -3.428 -11.446 1.00 95.94 81 MET A N 1
ATOM 672 C CA . MET A 1 81 ? 3.294 -2.271 -11.530 1.00 95.94 81 MET A CA 1
ATOM 673 C C . MET A 1 81 ? 4.669 -2.650 -12.094 1.00 95.94 81 MET A C 1
ATOM 675 O O . MET A 1 81 ? 5.156 -1.990 -13.010 1.00 95.94 81 MET A O 1
ATOM 679 N N . TRP A 1 82 ? 5.290 -3.712 -11.570 1.00 97.44 82 TRP A N 1
ATOM 680 C CA . TRP A 1 82 ? 6.681 -4.056 -11.887 1.00 97.44 82 TRP A CA 1
ATOM 681 C C . TRP A 1 82 ? 6.862 -4.798 -13.212 1.00 97.44 82 TRP A C 1
ATOM 683 O O . TRP A 1 82 ? 7.876 -4.593 -13.871 1.00 97.44 82 TRP A O 1
ATOM 693 N N . VAL A 1 83 ? 5.908 -5.635 -13.631 1.00 97.94 83 VAL A N 1
ATOM 694 C CA . VAL A 1 83 ? 6.037 -6.420 -14.870 1.00 97.94 83 VAL A CA 1
ATOM 695 C C . VAL A 1 83 ? 6.060 -5.518 -16.112 1.00 97.94 83 VAL A C 1
ATOM 697 O O . VAL A 1 83 ? 7.015 -5.628 -16.881 1.00 97.94 83 VAL A O 1
ATOM 700 N N . PRO A 1 84 ? 5.114 -4.577 -16.316 1.00 97.69 84 PRO A N 1
ATOM 701 C CA . PRO A 1 84 ? 5.175 -3.671 -17.463 1.00 97.69 84 PRO A CA 1
ATOM 702 C C . PRO A 1 84 ? 6.417 -2.779 -17.442 1.00 97.69 84 PRO A C 1
ATOM 704 O O . PRO A 1 84 ? 7.001 -2.532 -18.490 1.00 97.69 84 PRO A O 1
ATOM 707 N N . PHE A 1 85 ? 6.862 -2.345 -16.259 1.00 97.81 85 PHE A N 1
ATOM 708 C CA . PHE A 1 85 ? 8.103 -1.583 -16.118 1.00 97.81 85 PHE A CA 1
ATOM 709 C C . PHE A 1 85 ? 9.320 -2.385 -16.577 1.00 97.81 85 PHE A C 1
ATOM 711 O O . PHE A 1 85 ? 10.105 -1.900 -17.387 1.00 97.81 85 PHE A O 1
ATOM 718 N N . ALA A 1 86 ? 9.455 -3.626 -16.103 1.00 98.12 86 ALA A N 1
ATOM 719 C CA . ALA A 1 86 ? 10.543 -4.507 -16.501 1.00 98.12 86 ALA A CA 1
ATOM 720 C C . ALA A 1 86 ? 10.525 -4.770 -18.013 1.00 98.12 86 ALA A C 1
ATOM 722 O O . ALA A 1 86 ? 11.572 -4.701 -18.647 1.00 98.12 86 ALA A O 1
ATOM 723 N N . ILE A 1 87 ? 9.347 -4.999 -18.606 1.00 98.25 87 ILE A N 1
ATOM 724 C CA . ILE A 1 87 ? 9.195 -5.173 -20.058 1.00 98.25 87 ILE A CA 1
ATOM 725 C C . ILE A 1 87 ? 9.606 -3.904 -20.812 1.00 98.25 87 ILE A C 1
ATOM 727 O O . ILE A 1 87 ? 10.344 -4.000 -21.787 1.00 98.25 87 ILE A O 1
ATOM 731 N N . LEU A 1 88 ? 9.174 -2.721 -20.365 1.00 97.69 88 LEU A N 1
ATOM 732 C CA . LEU A 1 88 ? 9.532 -1.450 -21.001 1.00 97.69 88 LEU A CA 1
ATOM 733 C C . LEU A 1 88 ? 11.040 -1.190 -20.948 1.00 97.69 88 LEU A C 1
ATOM 735 O O . LEU A 1 88 ? 11.629 -0.812 -21.957 1.00 97.69 88 LEU A O 1
ATOM 739 N N . VAL A 1 89 ? 11.671 -1.421 -19.796 1.00 97.62 89 VAL A N 1
ATOM 740 C CA . VAL A 1 89 ? 13.110 -1.196 -19.616 1.00 97.62 89 VAL A CA 1
ATOM 741 C C . VAL A 1 89 ? 13.925 -2.233 -20.382 1.00 97.62 89 VAL A C 1
ATOM 743 O O . VAL A 1 89 ? 14.760 -1.863 -21.201 1.00 97.62 89 VAL A O 1
ATOM 746 N N . LEU A 1 90 ? 13.681 -3.527 -20.158 1.00 98.25 90 LEU A N 1
ATOM 747 C CA . LEU A 1 90 ? 14.452 -4.597 -20.798 1.00 98.25 90 LEU A CA 1
ATOM 748 C C . LEU A 1 90 ? 14.191 -4.651 -22.305 1.00 98.25 90 LEU A C 1
ATOM 750 O O . LEU A 1 90 ? 15.131 -4.793 -23.082 1.00 98.25 90 LEU A O 1
ATOM 754 N N . GLY A 1 91 ? 12.934 -4.493 -22.721 1.00 97.81 91 GLY A N 1
ATOM 755 C CA . GLY A 1 91 ? 12.550 -4.438 -24.127 1.00 97.81 91 GLY A CA 1
ATOM 756 C C . GLY A 1 91 ? 13.109 -3.202 -24.826 1.00 97.81 91 GLY A C 1
ATOM 757 O O . GLY A 1 91 ? 13.653 -3.324 -25.918 1.00 97.81 91 GLY A O 1
ATOM 758 N N . GLY A 1 92 ? 13.052 -2.031 -24.184 1.00 97.12 92 GLY A N 1
ATOM 759 C CA . GLY A 1 92 ? 13.622 -0.795 -24.720 1.00 97.12 92 GLY A CA 1
ATOM 760 C C . GLY A 1 92 ? 15.142 -0.867 -24.875 1.00 97.12 92 GLY A C 1
ATOM 761 O O . GLY A 1 92 ? 15.661 -0.585 -25.951 1.00 97.12 92 GLY A O 1
ATOM 762 N N . VAL A 1 93 ? 15.857 -1.307 -23.833 1.00 98.06 93 VAL A N 1
ATOM 763 C CA . VAL A 1 93 ? 17.321 -1.482 -23.876 1.00 98.06 93 VAL A CA 1
ATOM 764 C C . VAL A 1 93 ? 17.715 -2.528 -24.917 1.00 98.06 93 VAL A C 1
ATOM 766 O O . VAL A 1 93 ? 18.597 -2.271 -25.734 1.00 98.06 93 VAL A O 1
ATOM 769 N N . GLY A 1 94 ? 17.041 -3.682 -24.930 1.00 98.12 94 GLY A N 1
ATOM 770 C CA . GLY A 1 94 ? 17.303 -4.746 -25.897 1.00 98.12 94 GLY A CA 1
ATOM 771 C C . GLY A 1 94 ? 17.081 -4.293 -27.341 1.00 98.12 94 GLY A C 1
ATOM 772 O O . GLY A 1 94 ? 17.914 -4.568 -28.202 1.00 98.12 94 GLY A O 1
ATOM 773 N N . LEU A 1 95 ? 16.008 -3.539 -27.600 1.00 98.00 95 LEU A N 1
ATOM 774 C CA . LEU A 1 95 ? 15.713 -2.999 -28.925 1.00 98.00 95 LEU A CA 1
ATOM 775 C C . LEU A 1 95 ? 16.759 -1.969 -29.371 1.00 98.00 95 LEU A C 1
ATOM 777 O O . LEU A 1 95 ? 17.224 -2.036 -30.504 1.00 98.00 95 LEU A O 1
ATOM 781 N N . VAL A 1 96 ? 17.178 -1.057 -28.489 1.00 98.00 96 VAL A N 1
ATOM 782 C CA . VAL A 1 96 ? 18.232 -0.076 -28.803 1.00 98.00 96 VAL A CA 1
ATOM 783 C C . VAL A 1 96 ? 19.562 -0.771 -29.107 1.00 98.00 96 VAL A C 1
ATOM 785 O O . VAL A 1 96 ? 20.211 -0.426 -30.092 1.00 98.00 96 VAL A O 1
ATOM 788 N N . MET A 1 97 ? 19.953 -1.775 -28.314 1.00 98.12 97 MET A N 1
ATOM 789 C CA . MET A 1 97 ? 21.170 -2.555 -28.572 1.00 98.12 97 MET A CA 1
ATOM 790 C C . MET A 1 97 ? 21.110 -3.283 -29.918 1.00 98.12 97 MET A C 1
ATOM 792 O O . MET A 1 97 ? 22.083 -3.262 -30.670 1.00 98.12 97 MET A O 1
ATOM 796 N N . LEU A 1 98 ? 19.9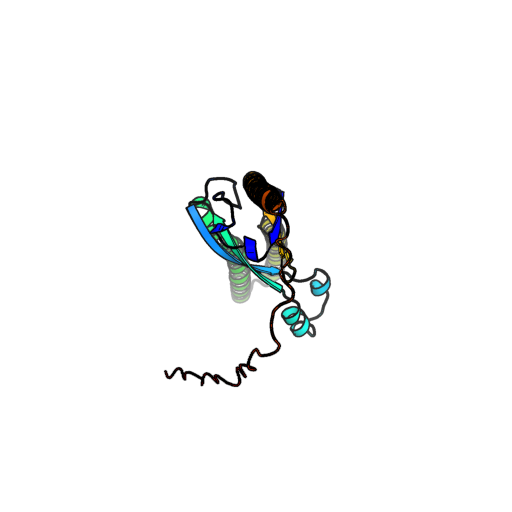65 -3.889 -30.242 1.00 98.19 98 LEU A N 1
ATOM 797 C CA . LEU A 1 98 ? 19.759 -4.587 -31.509 1.00 98.19 98 LEU A CA 1
ATOM 798 C C . LEU A 1 98 ? 19.839 -3.633 -32.709 1.00 98.19 98 LEU A C 1
ATOM 800 O O . LEU A 1 98 ? 20.514 -3.940 -33.688 1.00 98.19 98 LEU A O 1
ATOM 804 N N . LEU A 1 99 ? 19.185 -2.471 -32.629 1.00 97.75 99 LEU A N 1
ATOM 805 C CA . LEU A 1 99 ? 19.215 -1.458 -33.689 1.00 97.75 99 LEU A CA 1
ATOM 806 C C . LEU A 1 99 ? 20.615 -0.867 -33.881 1.00 97.75 99 LEU A C 1
ATOM 808 O O . LEU A 1 99 ? 21.036 -0.661 -35.018 1.00 97.75 99 LEU A O 1
ATOM 812 N N . GLY A 1 100 ? 21.350 -0.654 -32.787 1.00 97.19 100 GLY A N 1
ATOM 813 C CA . GLY A 1 100 ? 22.749 -0.234 -32.834 1.00 97.19 100 GL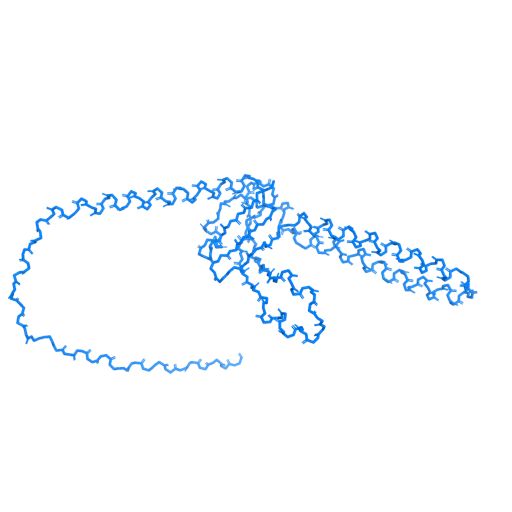Y A CA 1
ATOM 814 C C . GLY A 1 100 ? 23.639 -1.271 -33.520 1.00 97.19 100 GLY A C 1
ATOM 815 O O . GLY A 1 100 ? 24.414 -0.924 -34.406 1.00 97.19 100 GLY A O 1
ATOM 816 N N . ALA A 1 101 ? 23.476 -2.555 -33.186 1.00 97.56 101 ALA A N 1
ATOM 817 C CA . ALA A 1 101 ? 24.203 -3.643 -33.845 1.00 97.56 101 ALA A CA 1
ATOM 818 C C . ALA A 1 101 ? 23.846 -3.788 -35.337 1.00 97.56 101 ALA A C 1
ATOM 820 O O . ALA A 1 101 ? 24.679 -4.219 -36.130 1.00 97.56 101 ALA A O 1
ATOM 821 N N . ALA A 1 102 ? 22.626 -3.409 -35.724 1.00 97.94 102 ALA A N 1
ATOM 822 C CA . ALA A 1 102 ? 22.161 -3.417 -37.109 1.00 97.94 102 ALA A CA 1
ATOM 823 C C . ALA A 1 102 ? 22.563 -2.164 -37.918 1.00 97.94 102 ALA A C 1
ATOM 825 O O . ALA A 1 102 ? 22.253 -2.098 -39.106 1.00 97.94 102 ALA A O 1
ATOM 826 N N . GLY A 1 103 ? 23.219 -1.167 -37.307 1.00 97.31 103 GLY A N 1
ATOM 827 C CA . GLY A 1 103 ? 23.605 0.085 -37.974 1.00 97.31 103 GLY A CA 1
ATOM 828 C C . GLY A 1 103 ? 22.434 1.025 -38.297 1.00 97.31 103 GLY A C 1
ATOM 829 O O . GLY A 1 103 ? 22.560 1.899 -39.150 1.00 97.31 103 GLY A O 1
ATOM 830 N N . ALA A 1 104 ? 21.282 0.854 -37.642 1.00 97.25 104 ALA A N 1
ATOM 831 C CA . ALA A 1 104 ? 20.066 1.625 -37.901 1.00 97.25 104 ALA A CA 1
ATOM 832 C C . ALA A 1 104 ? 19.997 2.901 -37.039 1.00 97.25 104 ALA A C 1
ATOM 834 O O . ALA A 1 104 ? 19.097 3.052 -36.210 1.00 97.25 104 ALA A O 1
ATOM 835 N N . GLU A 1 105 ? 20.950 3.820 -37.213 1.00 95.56 105 GLU A N 1
ATOM 836 C CA . GLU A 1 105 ? 21.116 4.994 -36.336 1.00 95.56 105 GLU A CA 1
ATOM 837 C C . GLU A 1 105 ? 19.876 5.907 -36.285 1.00 95.56 105 GLU A C 1
ATOM 839 O O . GLU A 1 105 ? 19.481 6.358 -35.208 1.00 95.56 105 GLU A O 1
ATOM 844 N N . GLU A 1 106 ? 19.188 6.108 -37.412 1.00 95.69 106 GLU A N 1
ATOM 845 C CA . GLU A 1 106 ? 17.959 6.918 -37.472 1.00 95.69 106 GLU A CA 1
ATOM 846 C C . GLU A 1 106 ? 16.811 6.313 -36.641 1.00 95.69 106 GLU A C 1
ATOM 848 O O . GLU A 1 106 ? 16.031 7.030 -36.006 1.00 95.69 106 GLU A O 1
ATOM 853 N N . ALA A 1 107 ? 16.727 4.980 -36.582 1.00 96.94 107 ALA A N 1
ATOM 854 C CA . ALA A 1 107 ? 15.682 4.276 -35.844 1.00 96.94 107 ALA A CA 1
ATOM 855 C C . ALA A 1 107 ? 15.876 4.368 -34.322 1.00 96.94 107 ALA A C 1
ATOM 857 O O . ALA A 1 107 ? 14.900 4.270 -33.572 1.00 96.94 107 ALA A O 1
ATOM 858 N N . ILE A 1 108 ? 17.109 4.587 -33.850 1.00 97.06 108 ILE A N 1
ATOM 859 C CA . ILE A 1 108 ? 17.413 4.718 -32.418 1.00 97.06 108 ILE A CA 1
ATOM 860 C C . ILE A 1 108 ? 16.698 5.942 -31.839 1.00 97.06 108 ILE A C 1
ATOM 862 O O . ILE A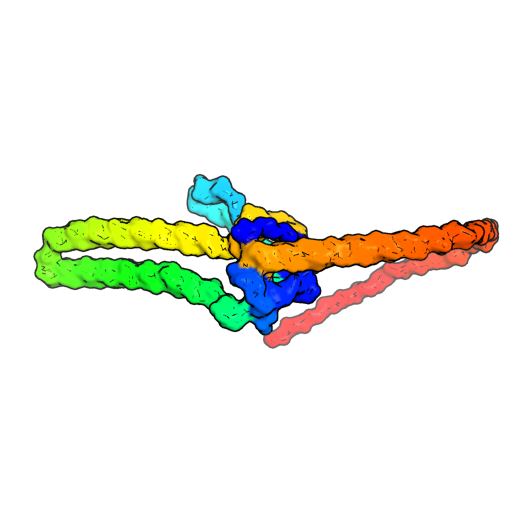 1 108 ? 16.045 5.831 -30.801 1.00 97.06 108 ILE A O 1
ATOM 866 N N . GLY A 1 109 ? 16.755 7.086 -32.530 1.00 96.25 109 GLY A N 1
ATOM 867 C CA . GLY A 1 109 ? 16.109 8.321 -32.076 1.00 96.25 109 GLY A CA 1
ATOM 868 C C . GLY A 1 109 ? 14.592 8.171 -31.931 1.00 96.25 109 GLY A C 1
ATOM 869 O O . GLY A 1 109 ? 14.022 8.516 -30.894 1.00 96.25 109 GLY A O 1
ATOM 870 N N . ILE A 1 110 ? 13.943 7.571 -32.934 1.00 97.06 110 ILE A N 1
ATOM 871 C CA . ILE A 1 110 ? 12.498 7.289 -32.908 1.00 97.06 110 ILE A CA 1
ATOM 872 C C . ILE A 1 110 ? 12.158 6.312 -31.774 1.00 97.06 110 ILE A C 1
ATOM 874 O O . ILE A 1 110 ? 11.195 6.525 -31.036 1.00 97.06 110 ILE A O 1
ATOM 878 N N . THR A 1 111 ? 12.971 5.269 -31.595 1.00 96.94 111 THR A N 1
ATOM 879 C CA . THR A 1 111 ? 12.784 4.267 -30.536 1.00 96.94 111 THR A CA 1
ATOM 880 C C . THR A 1 111 ? 12.889 4.888 -29.143 1.00 96.94 111 THR A C 1
ATOM 882 O O . THR A 1 111 ? 12.067 4.587 -28.277 1.00 96.94 111 THR A O 1
ATOM 885 N N . MET A 1 112 ? 13.845 5.796 -28.921 1.00 97.19 112 MET A N 1
ATOM 886 C CA . MET A 1 112 ? 13.980 6.520 -27.653 1.00 97.19 112 MET A CA 1
ATOM 887 C C . MET A 1 112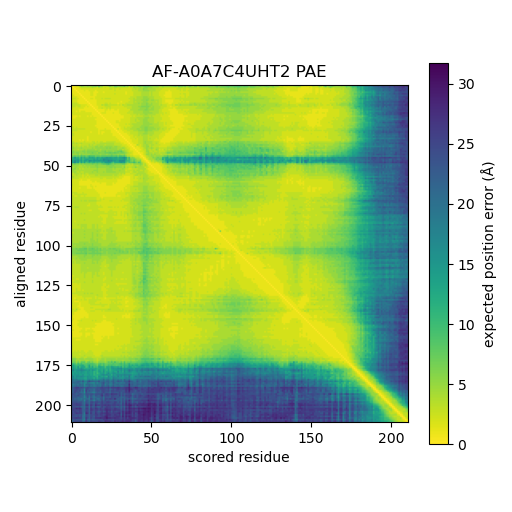 ? 12.773 7.420 -27.372 1.00 97.19 112 MET A C 1
ATOM 889 O O . MET A 1 112 ? 12.264 7.424 -26.249 1.00 97.19 112 MET A O 1
ATOM 893 N N . LEU A 1 113 ? 12.279 8.141 -28.384 1.00 97.62 113 LEU A N 1
ATOM 894 C CA . LEU A 1 113 ? 11.090 8.983 -28.245 1.00 97.62 113 LEU A CA 1
ATOM 895 C C . LEU A 1 113 ? 9.848 8.147 -27.898 1.00 97.62 113 LEU A C 1
ATOM 897 O O . LEU A 1 113 ? 9.113 8.487 -26.970 1.00 97.62 113 LEU A O 1
ATOM 901 N N . LEU A 1 114 ? 9.636 7.028 -28.597 1.00 97.62 114 LEU A N 1
ATOM 902 C CA . LEU A 1 114 ? 8.533 6.110 -28.312 1.00 97.62 114 LEU A CA 1
ATOM 903 C C . LEU A 1 114 ? 8.657 5.505 -26.907 1.00 97.62 114 LEU A C 1
ATOM 905 O O . LEU A 1 114 ? 7.677 5.465 -26.165 1.00 97.62 114 LEU A O 1
ATOM 909 N N . GLY A 1 115 ? 9.866 5.099 -26.513 1.00 96.75 115 GLY A N 1
ATOM 910 C CA . GLY A 1 115 ? 10.156 4.597 -25.172 1.00 96.75 115 GLY A CA 1
ATOM 911 C C . GLY A 1 115 ? 9.803 5.608 -24.080 1.00 96.75 115 GLY A C 1
ATOM 912 O O . GLY A 1 115 ? 9.153 5.245 -23.100 1.00 96.75 115 GLY A O 1
ATOM 913 N N . LEU A 1 116 ? 10.144 6.886 -24.273 1.00 98.00 116 LEU A N 1
ATOM 914 C CA . LEU A 1 116 ? 9.791 7.965 -23.347 1.00 98.00 116 LEU A CA 1
ATOM 915 C C . LEU A 1 116 ? 8.269 8.159 -23.230 1.00 98.00 116 LEU A C 1
ATOM 917 O O . LEU A 1 116 ? 7.750 8.322 -22.121 1.00 98.00 116 LEU A O 1
ATOM 921 N N . LEU A 1 117 ? 7.542 8.111 -24.350 1.00 98.19 117 LEU A N 1
ATOM 922 C CA . LEU A 1 117 ? 6.079 8.211 -24.357 1.00 98.19 117 LEU A CA 1
ATOM 923 C C . LEU A 1 117 ? 5.429 7.024 -23.635 1.00 98.19 117 LEU A C 1
ATOM 925 O O . LEU A 1 117 ? 4.570 7.225 -22.774 1.00 98.19 117 LEU A O 1
ATOM 929 N N . CYS A 1 118 ? 5.873 5.797 -23.918 1.00 97.81 118 CYS A N 1
ATOM 930 C CA . CYS A 1 118 ? 5.393 4.594 -23.240 1.00 97.81 118 CYS A CA 1
ATOM 931 C C . CYS A 1 118 ? 5.703 4.618 -21.738 1.00 97.81 118 CYS A C 1
ATOM 933 O O . CYS A 1 118 ? 4.843 4.272 -20.927 1.00 97.81 118 CYS A O 1
ATOM 935 N N . PHE A 1 119 ? 6.898 5.069 -21.353 1.00 97.50 119 PHE A N 1
ATOM 936 C CA . PHE A 1 119 ? 7.284 5.232 -19.954 1.00 97.50 119 PHE A CA 1
ATOM 937 C C . PHE A 1 119 ? 6.398 6.256 -19.236 1.00 97.50 119 PHE A C 1
ATOM 939 O O . PHE A 1 119 ? 5.905 5.996 -18.139 1.00 97.50 119 PHE A O 1
ATOM 946 N N . THR A 1 120 ? 6.125 7.390 -19.880 1.00 97.88 120 THR A N 1
ATOM 947 C CA . THR A 1 120 ? 5.236 8.424 -19.338 1.00 97.88 120 THR A CA 1
ATOM 948 C C . THR A 1 120 ? 3.812 7.893 -19.167 1.00 97.88 120 THR A C 1
ATOM 950 O O . THR A 1 120 ? 3.217 8.053 -18.101 1.00 97.88 120 THR A O 1
ATOM 953 N N . ALA A 1 121 ? 3.273 7.197 -20.172 1.00 97.88 121 ALA A N 1
ATOM 954 C CA . ALA A 1 121 ? 1.962 6.559 -20.080 1.00 97.88 121 ALA A CA 1
ATOM 955 C C . ALA A 1 121 ? 1.904 5.526 -18.940 1.00 97.88 121 ALA A C 1
ATOM 957 O O . ALA A 1 121 ? 0.939 5.495 -18.174 1.00 97.88 121 ALA A O 1
ATOM 958 N N . TRP A 1 122 ? 2.959 4.723 -18.769 1.00 97.88 122 TRP A N 1
ATOM 959 C CA . TRP A 1 122 ? 3.072 3.785 -17.653 1.00 97.88 122 TRP A CA 1
ATOM 960 C C . TRP A 1 122 ? 3.077 4.495 -16.291 1.00 97.88 122 TRP A C 1
ATOM 962 O O . TRP A 1 122 ? 2.361 4.060 -15.388 1.00 97.88 122 TRP A O 1
ATOM 972 N N . LEU A 1 123 ? 3.790 5.620 -16.139 1.00 97.44 123 LEU A N 1
ATOM 973 C CA . LEU A 1 123 ? 3.758 6.417 -14.904 1.00 97.44 123 LEU A CA 1
ATOM 974 C C . LEU A 1 123 ? 2.339 6.888 -14.559 1.00 97.44 123 LEU A C 1
ATOM 976 O O . LEU A 1 123 ? 1.928 6.786 -13.402 1.00 97.44 123 LEU A O 1
ATOM 980 N N . PHE A 1 124 ? 1.563 7.344 -15.547 1.00 97.88 124 PHE A N 1
ATOM 981 C CA . PHE A 1 124 ? 0.156 7.704 -15.334 1.00 97.88 124 PHE A CA 1
ATOM 982 C C . PHE A 1 124 ? -0.673 6.516 -14.836 1.00 97.88 124 PHE A C 1
ATOM 984 O O . PHE A 1 124 ? -1.422 6.653 -13.865 1.00 97.88 124 PHE A O 1
ATOM 991 N N . VAL A 1 125 ? -0.506 5.336 -15.442 1.00 96.50 125 VAL A N 1
ATOM 992 C CA . VAL A 1 125 ? -1.176 4.107 -14.987 1.00 96.50 125 VAL A CA 1
ATOM 993 C C . VAL A 1 125 ? -0.783 3.775 -13.548 1.00 96.50 125 VAL A C 1
ATOM 995 O O . VAL A 1 125 ? -1.658 3.469 -12.742 1.00 96.50 125 VAL A O 1
ATOM 998 N N . VAL A 1 126 ? 0.496 3.893 -13.180 1.00 96.19 126 VAL A N 1
ATOM 999 C CA . VAL A 1 126 ? 0.956 3.674 -11.799 1.00 96.19 126 VAL A CA 1
ATOM 1000 C C . VAL A 1 126 ? 0.289 4.645 -10.829 1.00 96.19 126 VAL A C 1
ATOM 1002 O O . VAL A 1 126 ? -0.180 4.210 -9.780 1.00 96.19 126 VAL A O 1
ATOM 1005 N N . VAL A 1 127 ? 0.188 5.934 -11.164 1.00 95.75 127 VAL A N 1
ATOM 1006 C CA . VAL A 1 127 ? -0.480 6.933 -10.309 1.00 95.75 127 VAL A CA 1
ATOM 1007 C C . VAL A 1 127 ? -1.957 6.586 -10.098 1.00 95.75 127 VAL A C 1
ATOM 1009 O O . VAL A 1 127 ? -2.442 6.635 -8.966 1.00 95.75 127 VAL A O 1
ATOM 1012 N N . ILE A 1 128 ? -2.664 6.173 -11.155 1.00 96.06 128 ILE A N 1
ATOM 1013 C CA . ILE A 1 128 ? -4.068 5.741 -11.069 1.00 96.06 128 ILE A CA 1
ATOM 1014 C C . ILE A 1 128 ? -4.189 4.462 -10.230 1.00 96.06 128 ILE A C 1
ATOM 1016 O O . ILE A 1 128 ? -5.012 4.385 -9.322 1.00 96.06 128 ILE A O 1
ATOM 1020 N N . LEU A 1 129 ? -3.341 3.460 -10.474 1.00 94.38 129 LEU A N 1
ATOM 1021 C CA . LEU A 1 129 ? -3.339 2.217 -9.701 1.00 94.38 129 LEU A CA 1
ATOM 1022 C C . LEU A 1 129 ? -3.017 2.462 -8.222 1.00 94.38 129 LEU A C 1
ATOM 1024 O O . LEU A 1 129 ? -3.564 1.787 -7.348 1.00 94.38 129 LEU A O 1
ATOM 1028 N N . GLN A 1 130 ? -2.158 3.437 -7.925 1.00 93.56 130 GLN A N 1
ATOM 1029 C CA . GLN A 1 130 ? -1.862 3.847 -6.561 1.00 93.56 130 GLN A CA 1
ATOM 1030 C C . GLN A 1 130 ? -3.058 4.536 -5.904 1.00 93.56 130 GLN A C 1
ATOM 1032 O O . GLN A 1 130 ? -3.343 4.235 -4.745 1.00 93.56 130 GLN A O 1
ATOM 1037 N N . SER A 1 131 ? -3.780 5.406 -6.617 1.00 93.19 131 SER A N 1
ATOM 1038 C CA . SER A 1 131 ? -4.921 6.147 -6.060 1.00 93.19 131 SER A CA 1
ATOM 1039 C C . SER A 1 131 ? -6.112 5.252 -5.704 1.00 93.19 131 SER A C 1
ATOM 1041 O O . SER A 1 131 ? -6.833 5.561 -4.760 1.00 93.19 131 SER 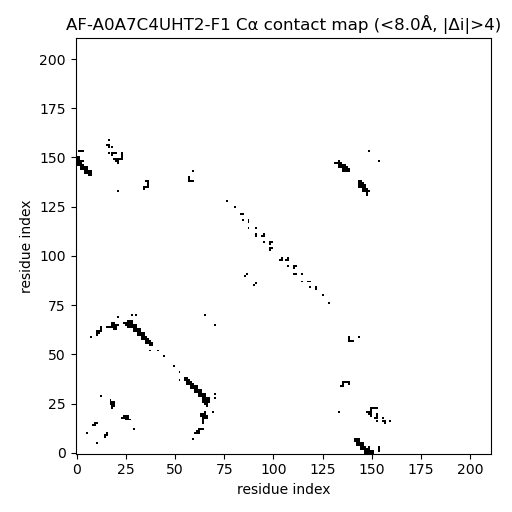A O 1
ATOM 1043 N N . ILE A 1 132 ? -6.268 4.111 -6.382 1.00 94.25 132 ILE A N 1
ATOM 1044 C CA . ILE A 1 132 ? -7.288 3.097 -6.067 1.00 94.25 132 ILE A CA 1
ATOM 1045 C C . ILE A 1 132 ? -6.843 2.086 -4.995 1.00 94.25 132 ILE A C 1
ATOM 1047 O O . ILE A 1 132 ? -7.546 1.104 -4.742 1.00 94.25 132 ILE A O 1
ATOM 1051 N N . MET A 1 133 ? -5.637 2.207 -4.429 1.00 95.62 133 MET A N 1
ATOM 1052 C CA . MET A 1 133 ? -5.189 1.331 -3.340 1.00 95.62 133 MET A CA 1
ATOM 1053 C C . MET A 1 133 ? -5.713 1.813 -1.991 1.00 95.62 133 MET A C 1
ATOM 1055 O O . MET A 1 133 ? -5.859 3.009 -1.762 1.00 95.62 133 MET A O 1
ATOM 1059 N N . ILE A 1 134 ? -5.876 0.873 -1.057 1.00 96.50 134 ILE A N 1
ATOM 1060 C CA . ILE A 1 134 ? -6.027 1.200 0.361 1.00 96.50 134 ILE A CA 1
ATOM 1061 C C . ILE A 1 134 ? -4.723 1.875 0.787 1.00 96.50 134 ILE A C 1
ATOM 1063 O O . ILE A 1 134 ? -3.659 1.248 0.767 1.00 96.50 134 ILE A O 1
ATOM 1067 N N . GLN A 1 135 ? -4.803 3.164 1.103 1.00 94.94 135 GLN A N 1
ATOM 1068 C CA . GLN A 1 135 ? -3.647 3.994 1.422 1.00 94.94 135 GLN A CA 1
ATOM 1069 C C . GLN A 1 135 ? -3.786 4.580 2.830 1.00 94.94 135 GLN A C 1
ATOM 1071 O O . GLN A 1 135 ? -4.876 5.028 3.203 1.00 94.94 135 GLN A O 1
ATOM 1076 N N . PRO A 1 136 ? -2.688 4.651 3.599 1.00 96.88 136 PRO A N 1
ATOM 1077 C CA . PRO A 1 136 ? -2.665 5.428 4.822 1.00 96.88 136 PRO A CA 1
ATOM 1078 C C . PRO A 1 136 ? -2.676 6.915 4.456 1.00 96.88 136 PRO A C 1
ATOM 1080 O O . PRO A 1 136 ? -1.853 7.387 3.673 1.00 96.88 136 PRO A O 1
ATOM 1083 N N . THR A 1 137 ? -3.635 7.656 4.997 1.00 96.12 137 THR A N 1
ATOM 1084 C CA . THR A 1 137 ? -3.687 9.120 4.853 1.00 96.12 137 THR A CA 1
ATOM 1085 C C . THR A 1 137 ? -2.850 9.802 5.923 1.00 96.12 137 THR A C 1
ATOM 1087 O O . THR A 1 137 ? -2.221 10.820 5.654 1.00 96.12 137 THR A O 1
ATOM 1090 N N . GLU A 1 138 ? -2.845 9.229 7.123 1.00 96.44 138 GLU A N 1
ATOM 1091 C CA . GLU A 1 138 ? -2.175 9.763 8.302 1.00 96.44 138 GLU A CA 1
ATOM 1092 C C . GLU A 1 138 ? -1.866 8.603 9.248 1.00 96.44 138 GLU A C 1
ATOM 1094 O O . GLU A 1 138 ? -2.721 7.736 9.450 1.00 96.44 138 GLU A O 1
ATOM 1099 N N . ILE A 1 139 ? -0.649 8.566 9.789 1.00 97.00 139 ILE A N 1
ATOM 1100 C CA . ILE A 1 139 ? -0.246 7.623 10.836 1.00 97.00 139 ILE A CA 1
ATOM 1101 C C . ILE A 1 139 ? 0.302 8.451 11.991 1.00 97.00 139 ILE A C 1
ATOM 1103 O O . ILE A 1 139 ? 1.307 9.144 11.838 1.00 97.00 139 ILE A O 1
ATOM 1107 N N . THR A 1 140 ? -0.379 8.377 13.128 1.00 96.19 140 THR A N 1
ATOM 1108 C CA . THR A 1 140 ? 0.096 8.900 14.410 1.00 96.19 140 THR A CA 1
ATOM 1109 C C . THR A 1 140 ? 0.679 7.755 15.239 1.00 96.19 140 THR A C 1
ATOM 1111 O O . THR A 1 140 ? 0.587 6.590 14.852 1.00 96.19 140 THR A O 1
ATOM 1114 N N . ASP A 1 141 ? 1.242 8.059 16.408 1.00 95.75 141 ASP A N 1
ATOM 1115 C CA . ASP A 1 141 ? 1.794 7.030 17.299 1.00 95.75 141 ASP A CA 1
ATOM 1116 C C . ASP A 1 141 ? 0.731 6.060 17.844 1.00 95.75 141 ASP A C 1
ATOM 1118 O O . ASP A 1 141 ? 1.081 4.987 18.313 1.00 95.75 141 ASP A O 1
ATOM 1122 N N . ARG A 1 142 ? -0.562 6.421 17.796 1.00 97.19 142 ARG A N 1
ATOM 1123 C CA . ARG A 1 142 ? -1.658 5.618 18.372 1.00 97.19 142 ARG A CA 1
ATOM 1124 C C . ARG A 1 142 ? -2.795 5.317 17.409 1.00 97.19 142 ARG A C 1
ATOM 1126 O O . ARG A 1 142 ? -3.731 4.617 17.788 1.00 97.19 142 ARG A O 1
ATOM 1133 N N . SER A 1 143 ? -2.774 5.869 16.201 1.00 97.50 143 SER A N 1
ATOM 1134 C CA . SER A 1 143 ? -3.853 5.674 15.239 1.00 97.50 143 SER A CA 1
ATOM 1135 C C . SER A 1 143 ? -3.382 5.745 13.793 1.00 97.50 143 SER A C 1
ATOM 1137 O O . SER A 1 143 ? -2.407 6.416 13.456 1.00 97.50 143 SER A O 1
ATOM 1139 N N . ILE A 1 144 ? -4.124 5.072 12.921 1.00 97.88 144 ILE A N 1
ATOM 1140 C CA . ILE A 1 144 ? -3.947 5.089 11.474 1.00 97.88 144 ILE A CA 1
ATOM 1141 C C . ILE A 1 144 ? -5.261 5.469 10.795 1.00 97.88 144 ILE A C 1
ATOM 1143 O O . ILE A 1 144 ? -6.313 4.882 11.042 1.00 97.88 144 ILE A O 1
ATOM 1147 N N . SER A 1 145 ? -5.197 6.454 9.903 1.00 97.88 145 SER A N 1
ATOM 1148 C CA . SER A 1 145 ? -6.288 6.800 8.995 1.00 97.88 145 SER A CA 1
ATOM 1149 C C . SER A 1 145 ? -6.101 6.084 7.663 1.00 97.88 145 SER A C 1
ATOM 1151 O O . SER A 1 145 ? -5.147 6.379 6.941 1.00 97.88 145 SER A O 1
ATOM 1153 N N . LEU A 1 146 ? -7.027 5.208 7.284 1.00 97.75 146 LEU A N 1
ATOM 1154 C CA . LEU A 1 146 ? -7.032 4.528 5.987 1.00 97.75 146 LEU A CA 1
ATOM 1155 C C . LEU A 1 146 ? -8.075 5.166 5.062 1.00 97.75 146 LEU A C 1
ATOM 1157 O O . LEU A 1 146 ? -9.205 5.425 5.477 1.00 97.75 146 LEU A O 1
ATOM 1161 N N . LYS A 1 147 ? -7.706 5.410 3.801 1.00 97.12 147 LYS A N 1
ATOM 1162 C CA . LYS A 1 147 ? -8.635 5.802 2.726 1.00 97.12 147 LYS A CA 1
ATOM 1163 C C . LYS A 1 147 ? -8.817 4.661 1.730 1.00 97.12 147 LYS A C 1
ATOM 1165 O O . LYS A 1 147 ? -8.020 3.723 1.704 1.00 97.12 147 LYS A O 1
ATOM 1170 N N . CYS A 1 148 ? -9.833 4.797 0.881 1.00 97.12 148 CYS A N 1
ATOM 1171 C CA . CYS A 1 148 ? -10.183 3.819 -0.149 1.00 97.12 148 CYS A CA 1
ATOM 1172 C C . CYS A 1 148 ? -10.666 2.477 0.419 1.00 97.12 148 CYS A C 1
ATOM 1174 O O . CYS A 1 148 ? -10.379 1.420 -0.137 1.00 97.12 148 CYS A O 1
ATOM 1176 N N . VAL A 1 149 ? -11.406 2.531 1.529 1.00 97.50 149 VAL A N 1
ATOM 1177 C CA . VAL A 1 149 ? -12.032 1.362 2.155 1.00 97.50 149 VAL A CA 1
ATOM 1178 C C . VAL A 1 149 ? -13.470 1.207 1.652 1.00 97.50 149 VAL A C 1
ATOM 1180 O O . VAL A 1 149 ? -14.138 2.203 1.344 1.00 97.50 149 VAL A O 1
ATOM 1183 N N . HIS A 1 150 ? -13.944 -0.035 1.531 1.00 98.12 150 HIS A N 1
ATOM 1184 C CA . HIS A 1 150 ? -15.328 -0.312 1.150 1.00 98.12 150 HIS A CA 1
ATOM 1185 C C . HIS A 1 150 ? -16.318 0.216 2.202 1.00 98.12 150 HIS A C 1
ATOM 1187 O O . HIS A 1 150 ? -16.045 0.170 3.401 1.00 98.12 150 HIS A O 1
ATOM 1193 N N . GLU A 1 151 ? -17.476 0.707 1.766 1.00 98.06 151 GLU A N 1
ATOM 1194 C CA . GLU A 1 151 ? -18.463 1.335 2.659 1.00 98.06 151 GLU A CA 1
ATOM 1195 C C . GLU A 1 151 ? -19.074 0.332 3.640 1.00 98.06 151 GLU A C 1
ATOM 1197 O O . GLU A 1 151 ? -19.164 0.632 4.825 1.00 98.06 151 GLU A O 1
ATOM 1202 N N . ASP A 1 152 ? -19.357 -0.895 3.199 1.00 98.38 152 ASP A N 1
ATOM 1203 C CA . ASP A 1 152 ? -19.850 -1.960 4.088 1.00 98.38 152 ASP A CA 1
ATOM 1204 C C . ASP A 1 152 ? -18.886 -2.281 5.231 1.00 98.38 152 ASP A C 1
ATOM 1206 O O . ASP A 1 152 ? -19.312 -2.512 6.362 1.00 98.38 152 ASP A O 1
ATOM 1210 N N . PHE A 1 153 ? -17.577 -2.254 4.958 1.00 98.25 153 PHE A N 1
ATOM 1211 C CA . PHE A 1 153 ? -16.573 -2.440 5.999 1.00 98.25 153 PHE A CA 1
ATOM 1212 C C . PHE A 1 153 ? -16.612 -1.291 7.007 1.00 98.25 153 PHE A C 1
ATOM 1214 O O . PHE A 1 153 ? -16.611 -1.530 8.212 1.00 98.25 153 PHE A O 1
ATOM 1221 N N . ALA A 1 154 ? -16.660 -0.048 6.519 1.00 98.31 154 ALA A N 1
ATOM 1222 C CA . ALA A 1 154 ? -16.727 1.129 7.377 1.00 98.31 154 ALA A CA 1
ATOM 1223 C C . ALA A 1 154 ? -17.996 1.118 8.244 1.00 98.31 154 ALA A C 1
ATOM 1225 O O . ALA A 1 154 ? -17.909 1.301 9.453 1.00 98.31 154 ALA A O 1
ATOM 1226 N N . ASN A 1 155 ? -19.151 0.801 7.656 1.00 98.38 155 ASN A N 1
ATOM 1227 C CA . ASN A 1 155 ? -20.423 0.681 8.367 1.00 98.38 155 ASN A CA 1
ATOM 1228 C C . ASN A 1 155 ? -20.379 -0.419 9.438 1.00 98.38 155 ASN A C 1
ATOM 1230 O O . ASN A 1 155 ? -20.815 -0.200 10.569 1.00 98.38 155 ASN A O 1
ATOM 1234 N N . ALA A 1 156 ? -19.816 -1.587 9.111 1.00 98.31 156 ALA A N 1
ATOM 1235 C CA . ALA A 1 156 ? -19.648 -2.677 10.068 1.00 98.31 156 ALA A CA 1
ATOM 1236 C C . ALA A 1 156 ? -18.701 -2.296 11.218 1.00 98.31 156 ALA A C 1
ATOM 1238 O O . ALA A 1 156 ? -18.962 -2.643 12.370 1.00 98.31 156 ALA A O 1
ATOM 1239 N N . LEU A 1 157 ? -17.630 -1.554 10.922 1.00 98.12 157 LEU A N 1
ATOM 1240 C CA . LEU A 1 157 ? -16.689 -1.058 11.922 1.00 98.12 157 LEU A CA 1
ATOM 1241 C C . LEU A 1 157 ? -17.351 -0.039 12.859 1.00 98.12 157 LEU A C 1
ATOM 1243 O O . LEU A 1 157 ? -17.218 -0.170 14.074 1.00 98.12 157 LEU A O 1
ATOM 1247 N N . TYR A 1 158 ? -18.097 0.930 12.320 1.00 97.94 158 TYR A N 1
ATOM 1248 C CA . TYR A 1 158 ? -18.808 1.922 13.131 1.00 97.94 158 TYR A CA 1
ATOM 1249 C C . TYR A 1 158 ? -19.844 1.273 14.040 1.00 97.94 158 TYR A C 1
ATOM 1251 O O . TYR A 1 158 ? -19.866 1.557 15.233 1.00 97.94 158 TYR A O 1
ATOM 1259 N N . LYS A 1 159 ? -20.621 0.318 13.517 1.00 97.94 159 LYS A N 1
ATOM 1260 C CA . LYS A 1 159 ? -21.564 -0.455 14.330 1.00 97.94 159 LYS A CA 1
ATOM 1261 C C . LYS A 1 159 ? -20.860 -1.182 15.481 1.00 97.94 159 LYS A C 1
ATOM 1263 O O . LYS A 1 159 ? -21.313 -1.128 16.617 1.00 97.94 159 LYS A O 1
ATOM 1268 N N . LEU A 1 160 ? -19.717 -1.812 15.207 1.00 97.25 160 LEU A N 1
ATOM 1269 C CA . LEU A 1 160 ? -18.925 -2.508 16.224 1.00 97.25 160 LEU A CA 1
ATOM 1270 C C . LEU A 1 160 ? -18.368 -1.543 17.290 1.00 97.25 160 LEU A C 1
ATOM 1272 O O . LEU A 1 160 ? -18.306 -1.894 18.471 1.00 97.25 160 LEU A O 1
ATOM 1276 N N . GLN A 1 161 ? -17.970 -0.330 16.898 1.00 96.50 161 GLN A N 1
ATOM 1277 C CA . GLN A 1 161 ? -17.525 0.721 17.820 1.00 96.50 161 GLN A CA 1
ATOM 1278 C C . GLN A 1 161 ? -18.679 1.269 18.676 1.00 96.50 161 GLN A C 1
ATOM 1280 O O . GLN A 1 161 ? -18.506 1.437 19.888 1.00 96.50 161 GLN A O 1
ATOM 1285 N N . ASP A 1 162 ? -19.854 1.488 18.086 1.00 97.38 162 ASP A N 1
ATOM 1286 C CA . ASP A 1 162 ? -21.055 1.937 18.796 1.00 97.38 162 ASP A CA 1
ATOM 1287 C C . ASP A 1 162 ? -21.530 0.890 19.811 1.00 97.38 162 ASP A C 1
ATOM 1289 O O . ASP A 1 162 ? -21.730 1.225 20.981 1.00 97.38 162 ASP A O 1
ATOM 1293 N N . ASP A 1 163 ? -21.568 -0.391 19.429 1.00 97.00 163 ASP A N 1
ATOM 1294 C CA . ASP A 1 163 ? -21.897 -1.501 20.331 1.00 97.00 163 ASP A CA 1
ATOM 1295 C C . ASP A 1 163 ? -20.915 -1.568 21.519 1.00 97.00 163 ASP A C 1
ATOM 1297 O O . ASP A 1 163 ? -21.308 -1.770 22.674 1.00 97.00 163 ASP A O 1
ATOM 1301 N N . LYS A 1 164 ? -19.610 -1.363 21.273 1.00 95.44 164 LYS A N 1
ATOM 1302 C CA . LYS A 1 164 ? -18.591 -1.290 22.338 1.00 95.44 164 LYS A CA 1
ATOM 1303 C C . LYS A 1 164 ? -18.832 -0.100 23.269 1.00 95.44 164 LYS A C 1
ATOM 1305 O O . LYS A 1 164 ? -18.666 -0.234 24.484 1.00 95.44 164 LYS A O 1
ATOM 1310 N N . LYS A 1 165 ? -19.203 1.059 22.723 1.00 96.12 165 LYS A N 1
ATOM 1311 C CA . LYS A 1 165 ? -19.495 2.273 23.495 1.00 96.12 165 LYS A CA 1
ATOM 1312 C C . LYS A 1 165 ? -20.745 2.097 24.351 1.00 96.12 165 LYS A C 1
ATOM 1314 O O . LYS A 1 165 ? -20.728 2.477 25.519 1.00 96.12 165 LYS A O 1
ATOM 1319 N N . GLU A 1 166 ? -21.789 1.477 23.812 1.00 97.00 166 GLU A N 1
ATOM 1320 C CA . GLU A 1 166 ? -23.012 1.176 24.552 1.00 97.00 166 GLU A CA 1
ATOM 1321 C C . GLU A 1 166 ? -22.753 0.178 25.686 1.00 97.00 166 GLU A C 1
ATOM 1323 O O . GLU A 1 166 ? -23.153 0.423 26.822 1.00 97.00 166 GLU A O 1
ATOM 1328 N N . ARG A 1 167 ? -21.994 -0.897 25.429 1.00 95.56 167 ARG A N 1
ATOM 1329 C CA . ARG A 1 167 ? -21.578 -1.845 26.480 1.00 95.56 167 ARG A CA 1
ATOM 1330 C C . ARG A 1 167 ? -20.779 -1.172 27.592 1.00 95.56 167 ARG A C 1
ATOM 1332 O O . ARG A 1 167 ? -20.952 -1.521 28.756 1.00 95.56 167 ARG A O 1
ATOM 1339 N N . ARG A 1 168 ? -19.909 -0.214 27.252 1.00 94.81 168 ARG A N 1
ATOM 1340 C CA . ARG A 1 168 ? -19.185 0.582 28.254 1.00 94.81 168 ARG A CA 1
ATOM 1341 C C . ARG A 1 168 ? -20.141 1.445 29.071 1.00 94.81 168 ARG A C 1
ATOM 1343 O O . ARG A 1 168 ? -20.027 1.413 30.282 1.00 94.81 168 ARG A O 1
ATOM 1350 N N . ARG A 1 169 ? -21.097 2.138 28.446 1.00 94.50 169 ARG A N 1
ATOM 1351 C CA . ARG A 1 169 ? -22.105 2.945 29.164 1.00 94.50 169 ARG A CA 1
ATOM 1352 C C . ARG A 1 169 ? -22.921 2.105 30.146 1.00 94.50 169 ARG A C 1
ATOM 1354 O O . ARG A 1 169 ? -22.902 2.396 31.329 1.00 94.50 169 ARG A O 1
ATOM 1361 N N . ARG A 1 170 ? -23.488 0.984 29.684 1.00 93.00 170 ARG A N 1
ATOM 1362 C CA . ARG A 1 170 ? -24.271 0.068 30.536 1.00 93.00 170 ARG A CA 1
ATOM 1363 C C . ARG A 1 170 ? -23.482 -0.482 31.726 1.00 93.00 170 ARG A C 1
ATOM 1365 O O . ARG A 1 170 ? -24.066 -0.784 32.756 1.00 93.00 170 ARG A O 1
ATOM 1372 N N . ARG A 1 171 ? -22.163 -0.656 31.580 1.00 93.12 171 ARG A N 1
ATOM 1373 C CA . ARG A 1 171 ? -21.299 -1.089 32.685 1.00 93.12 171 ARG A CA 1
ATOM 1374 C C . ARG A 1 171 ? -21.145 0.001 33.748 1.00 93.12 171 ARG A C 1
ATOM 1376 O O . ARG A 1 171 ? -21.129 -0.337 34.918 1.00 93.12 171 ARG A O 1
ATOM 1383 N N . TRP A 1 172 ? -21.034 1.263 33.340 1.00 89.38 172 TRP A N 1
ATOM 1384 C CA . TRP A 1 172 ? -20.908 2.390 34.268 1.00 89.38 172 TRP A CA 1
ATOM 1385 C C . TRP A 1 172 ? -22.221 2.627 35.015 1.00 89.38 172 TRP A C 1
ATOM 1387 O O . TRP A 1 172 ? -22.198 2.709 36.234 1.00 89.38 172 TRP A O 1
ATOM 1397 N N . ASP A 1 173 ? -23.354 2.582 34.304 1.00 89.00 173 ASP A N 1
ATOM 1398 C CA . ASP A 1 173 ? -24.679 2.731 34.921 1.00 89.00 173 ASP A CA 1
ATOM 1399 C C . ASP A 1 173 ? -24.946 1.653 35.996 1.00 89.00 173 ASP A C 1
ATOM 1401 O O . ASP A 1 173 ? -25.669 1.898 36.952 1.00 89.00 173 ASP A O 1
ATOM 1405 N N . HIS A 1 174 ? -24.357 0.455 35.862 1.00 84.00 174 HIS A N 1
ATOM 1406 C CA . HIS A 1 174 ? -24.497 -0.618 36.854 1.00 84.00 174 HIS A CA 1
ATOM 1407 C C . HIS A 1 174 ? -23.591 -0.449 38.083 1.00 84.00 174 HIS A C 1
ATOM 1409 O O . HIS A 1 174 ? -23.922 -0.946 39.158 1.00 84.00 174 HIS A O 1
ATOM 1415 N N . ASP A 1 175 ? -22.444 0.216 37.933 1.00 78.12 175 ASP A N 1
ATOM 1416 C CA . ASP A 1 175 ? -21.508 0.433 39.039 1.00 78.12 175 ASP A CA 1
ATOM 1417 C C . ASP A 1 175 ? -21.995 1.572 39.965 1.00 78.12 175 ASP A C 1
ATOM 1419 O O . ASP A 1 175 ? -21.729 1.532 41.168 1.00 78.12 175 ASP A O 1
ATOM 1423 N N . ASP A 1 176 ? -22.785 2.521 39.445 1.00 72.38 176 ASP A N 1
ATOM 1424 C CA . ASP A 1 176 ? -23.359 3.632 40.222 1.00 72.38 176 ASP A CA 1
ATOM 1425 C C . ASP A 1 176 ? -24.427 3.171 41.243 1.00 72.38 176 ASP A C 1
ATOM 1427 O O . ASP A 1 176 ? -24.574 3.783 42.303 1.00 72.38 176 ASP A O 1
ATOM 1431 N N . ASP A 1 177 ? -25.099 2.034 41.014 1.00 65.62 177 ASP A N 1
ATOM 1432 C CA . ASP A 1 177 ? -26.078 1.461 41.959 1.00 65.62 177 ASP A CA 1
ATOM 1433 C C . ASP A 1 177 ? -25.431 0.897 43.246 1.00 65.62 177 ASP A C 1
ATOM 1435 O O . ASP A 1 177 ? -26.123 0.584 44.221 1.00 65.62 177 ASP A O 1
ATOM 1439 N N . PHE A 1 178 ? -24.100 0.757 43.296 1.00 64.00 178 PHE A N 1
ATOM 1440 C CA . PHE A 1 178 ? -23.396 0.282 44.494 1.00 64.00 178 PHE A CA 1
ATOM 1441 C C . PHE A 1 178 ? -22.947 1.397 45.447 1.00 64.00 178 PHE A C 1
ATOM 1443 O O . PHE A 1 178 ? -22.568 1.082 46.583 1.00 64.00 178 PHE A O 1
ATOM 1450 N N . ASP A 1 179 ? -23.029 2.669 45.046 1.00 62.19 179 ASP A N 1
ATOM 1451 C CA . ASP A 1 179 ? -22.620 3.805 45.887 1.00 62.19 179 ASP A CA 1
ATOM 1452 C C . ASP A 1 179 ? -23.683 4.204 46.934 1.00 62.19 179 ASP A C 1
ATOM 1454 O O . ASP A 1 179 ? -23.388 4.948 47.871 1.00 62.19 179 ASP A O 1
ATOM 1458 N N . ASP A 1 180 ? -24.883 3.610 46.871 1.00 61.75 180 ASP A N 1
ATOM 1459 C CA . ASP A 1 180 ? -25.900 3.685 47.932 1.00 61.75 180 ASP A CA 1
ATOM 1460 C C . ASP A 1 180 ? -25.660 2.686 49.076 1.00 61.75 180 ASP A C 1
ATOM 1462 O O . ASP A 1 180 ? -26.397 2.665 50.071 1.00 61.75 180 ASP A O 1
ATOM 1466 N N . ARG A 1 181 ? -24.590 1.874 49.020 1.00 61.62 181 ARG A N 1
ATOM 1467 C CA . ARG A 1 181 ? -24.103 1.249 50.253 1.00 61.62 181 ARG A CA 1
ATOM 1468 C C . ARG A 1 181 ? -23.653 2.389 51.159 1.00 61.62 181 ARG A C 1
ATOM 1470 O O . ARG A 1 181 ? -22.678 3.057 50.812 1.00 61.62 181 ARG A O 1
ATOM 1477 N N . PRO A 1 182 ? -24.300 2.608 52.324 1.00 62.84 182 PRO A N 1
ATOM 1478 C CA . PRO A 1 182 ? -23.906 3.675 53.227 1.00 62.84 182 PRO A CA 1
ATOM 1479 C C . PRO A 1 182 ? -22.420 3.497 53.457 1.00 62.84 182 PRO A C 1
ATOM 1481 O O . PRO A 1 182 ? -22.031 2.423 53.923 1.00 62.84 182 PRO A O 1
ATOM 1484 N N . ARG A 1 183 ? -21.607 4.489 53.054 1.00 59.97 183 ARG A N 1
ATOM 1485 C CA . ARG A 1 183 ? -20.163 4.517 53.305 1.00 59.97 183 ARG A CA 1
ATOM 1486 C C . ARG A 1 183 ? -20.003 4.161 54.766 1.00 59.97 183 ARG A C 1
ATOM 1488 O O . ARG A 1 183 ? -20.254 4.994 55.640 1.00 59.97 183 ARG A O 1
ATOM 1495 N N . ARG A 1 184 ? -19.719 2.885 55.032 1.00 59.16 184 ARG A N 1
ATOM 1496 C CA . ARG A 1 184 ? -19.659 2.334 56.376 1.00 59.16 184 ARG A CA 1
ATOM 1497 C C . ARG A 1 184 ? -18.492 3.087 56.949 1.00 59.16 184 ARG A C 1
ATOM 1499 O O . ARG A 1 184 ? -17.382 2.801 56.514 1.00 59.16 184 ARG A O 1
ATOM 1506 N N . ARG A 1 185 ? -18.777 4.122 57.759 1.00 57.62 185 ARG A N 1
ATOM 1507 C CA . ARG A 1 185 ? -17.789 5.023 58.358 1.00 57.62 185 ARG A CA 1
ATOM 1508 C C . ARG A 1 185 ? -16.628 4.136 58.738 1.00 57.62 185 ARG A C 1
ATOM 1510 O O . ARG A 1 185 ? -16.779 3.314 59.644 1.00 57.62 185 ARG A O 1
ATOM 1517 N N . LEU A 1 186 ? -15.567 4.202 57.938 1.00 59.06 186 LEU A N 1
ATOM 1518 C CA . LEU A 1 186 ? -14.390 3.401 58.167 1.00 59.06 186 LEU A CA 1
ATOM 1519 C C . LEU A 1 186 ? -13.898 3.954 59.491 1.00 59.06 186 LEU A C 1
ATOM 1521 O O . LEU A 1 186 ? -13.532 5.125 59.594 1.00 59.06 186 LEU A O 1
ATOM 1525 N N . ARG A 1 187 ? -14.141 3.163 60.532 1.00 55.69 187 ARG A N 1
ATOM 1526 C CA . ARG A 1 187 ? -13.835 3.487 61.910 1.00 55.69 187 ARG A CA 1
ATOM 1527 C C . ARG A 1 187 ? -12.362 3.876 61.902 1.00 55.69 187 ARG A C 1
ATOM 1529 O O . ARG A 1 187 ? -11.547 3.123 61.376 1.00 55.69 187 ARG A O 1
ATOM 1536 N N . ALA A 1 188 ? -12.069 5.074 62.386 1.00 57.44 188 ALA A N 1
ATOM 1537 C CA . ALA A 1 188 ? -10.733 5.646 62.467 1.00 57.44 188 ALA A CA 1
ATOM 1538 C C . ALA A 1 188 ? -9.885 4.948 63.552 1.00 57.44 188 ALA A C 1
ATOM 1540 O O . ALA A 1 188 ? -9.305 5.616 64.392 1.00 57.44 188 ALA A O 1
ATOM 1541 N N . ASP A 1 189 ? -9.856 3.614 63.527 1.00 58.75 189 ASP A N 1
ATOM 1542 C CA . ASP A 1 189 ? -9.009 2.743 64.343 1.00 58.75 189 ASP A CA 1
ATOM 1543 C C . ASP A 1 189 ? -8.199 1.879 63.373 1.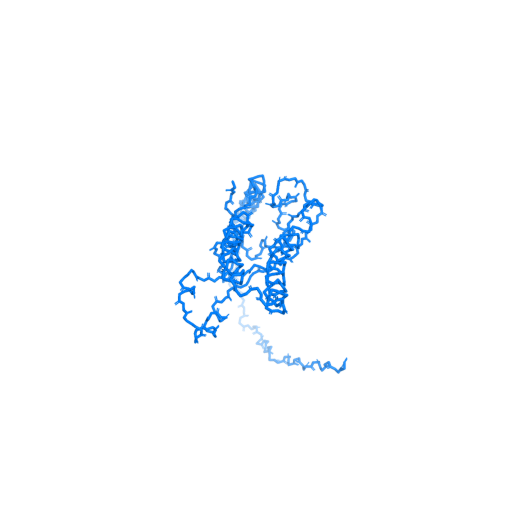00 58.75 189 ASP A C 1
ATOM 1545 O O . ASP A 1 189 ? -8.510 0.716 63.117 1.00 58.75 189 ASP A O 1
ATOM 1549 N N . TYR A 1 190 ? -7.194 2.487 62.755 1.00 57.09 190 TYR A N 1
ATOM 1550 C CA . TYR A 1 190 ? -6.028 1.734 62.323 1.00 57.09 190 TYR A CA 1
ATOM 1551 C C . TYR A 1 190 ? -4.833 2.359 63.017 1.00 57.09 190 TYR A C 1
ATOM 1553 O O . TYR A 1 190 ? -4.311 3.388 62.589 1.00 57.09 190 TYR A O 1
ATOM 1561 N N . ASP A 1 191 ? -4.468 1.709 64.114 1.00 54.75 191 ASP A N 1
ATOM 1562 C CA . ASP A 1 191 ? -3.172 1.790 64.759 1.00 54.75 191 ASP A CA 1
ATOM 1563 C C . ASP A 1 191 ? -2.066 1.679 63.694 1.00 54.75 191 ASP A C 1
ATOM 1565 O O . ASP A 1 191 ? -1.890 0.664 63.018 1.00 54.75 191 ASP A O 1
ATOM 1569 N N . GLU A 1 192 ? -1.443 2.816 63.418 1.00 56.66 192 GLU A N 1
ATOM 1570 C CA . GLU A 1 192 ? -0.010 3.098 63.535 1.00 56.66 192 GLU A CA 1
ATOM 1571 C C . GLU A 1 192 ? 1.008 1.931 63.563 1.00 56.66 192 GLU A C 1
ATOM 1573 O O . GLU A 1 192 ? 1.998 2.043 64.261 1.00 56.66 192 GLU A O 1
ATOM 1578 N N . GLU A 1 193 ? 0.872 0.830 62.810 1.00 60.59 193 GLU A N 1
ATOM 1579 C CA . GLU A 1 193 ? 1.993 -0.130 62.672 1.00 60.59 193 GLU A CA 1
ATOM 1580 C C . GLU A 1 193 ? 1.882 -1.072 61.456 1.00 60.59 193 GLU A C 1
ATOM 1582 O O . GLU A 1 193 ? 1.781 -2.292 61.563 1.00 60.59 193 GLU A O 1
ATOM 1587 N N . SER A 1 194 ? 1.943 -0.522 60.238 1.00 51.41 194 SER A N 1
ATOM 1588 C CA . SER A 1 194 ? 2.255 -1.342 59.057 1.00 51.41 194 SER A CA 1
ATOM 1589 C C . SER A 1 194 ? 3.774 -1.377 58.846 1.00 51.41 194 SER A C 1
ATOM 1591 O O . SER A 1 194 ? 4.356 -0.346 58.489 1.00 51.41 194 SER A O 1
ATOM 1593 N N . PRO A 1 195 ? 4.446 -2.535 58.992 1.00 60.50 195 PRO A N 1
ATOM 1594 C CA . PRO A 1 195 ? 5.876 -2.637 58.756 1.00 60.50 195 PRO A CA 1
ATOM 1595 C C . PRO A 1 195 ? 6.177 -2.342 57.284 1.00 60.50 195 PRO A C 1
ATOM 1597 O O . PRO A 1 195 ? 5.564 -2.899 56.370 1.00 60.50 195 PRO A O 1
ATOM 1600 N N . ARG A 1 196 ? 7.142 -1.443 57.062 1.00 57.69 196 ARG A N 1
ATOM 1601 C CA . ARG A 1 196 ? 7.734 -1.137 55.756 1.00 57.69 196 ARG A CA 1
ATOM 1602 C C . ARG A 1 196 ? 8.207 -2.433 55.099 1.00 57.69 196 ARG A C 1
ATOM 1604 O O . ARG A 1 196 ? 9.283 -2.937 55.411 1.00 57.69 196 ARG A O 1
ATOM 1611 N N . ARG A 1 197 ? 7.417 -2.968 54.168 1.00 56.91 197 ARG A N 1
ATOM 1612 C CA . ARG A 1 197 ? 7.867 -4.043 53.284 1.00 56.91 197 ARG A CA 1
ATOM 1613 C C . ARG A 1 197 ? 8.729 -3.408 52.198 1.00 56.91 197 ARG A C 1
ATOM 1615 O O . ARG A 1 197 ? 8.235 -2.983 51.160 1.00 56.91 197 ARG A O 1
ATOM 1622 N N . ASP A 1 198 ? 10.014 -3.285 52.510 1.00 60.88 198 ASP A N 1
ATOM 1623 C CA . ASP A 1 198 ? 11.082 -2.929 51.582 1.00 60.88 198 ASP A CA 1
ATOM 1624 C C . ASP A 1 198 ? 11.167 -4.014 50.499 1.00 60.88 198 ASP A C 1
ATOM 1626 O O . ASP A 1 198 ? 11.825 -5.040 50.658 1.00 60.88 198 ASP A O 1
ATOM 1630 N N . THR A 1 199 ? 10.440 -3.830 49.397 1.00 60.19 199 THR A N 1
ATOM 1631 C CA . THR A 1 199 ? 10.630 -4.617 48.175 1.00 60.19 199 THR A CA 1
ATOM 1632 C C . THR A 1 199 ? 11.807 -4.046 47.395 1.00 60.19 199 THR A C 1
ATOM 1634 O O . THR A 1 199 ? 11.668 -3.559 46.272 1.00 60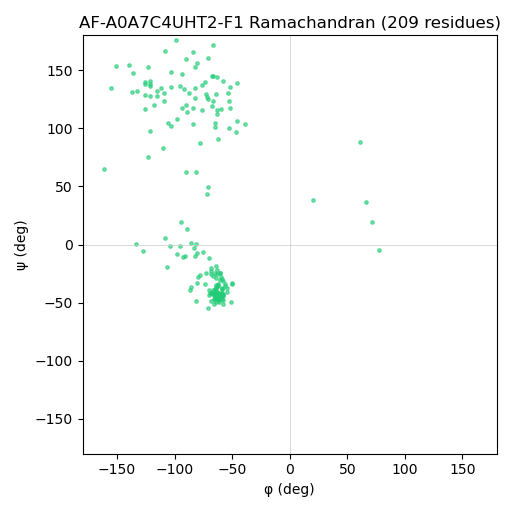.19 199 THR A O 1
ATOM 1637 N N . ARG A 1 200 ? 12.985 -4.098 48.014 1.00 60.81 200 ARG A N 1
ATOM 1638 C CA . ARG A 1 200 ? 14.261 -3.987 47.324 1.00 60.81 200 ARG A CA 1
ATOM 1639 C C . ARG A 1 200 ? 14.508 -5.284 46.553 1.00 60.81 200 ARG A C 1
ATOM 1641 O O . ARG A 1 200 ? 14.461 -6.378 47.105 1.00 60.81 200 ARG A O 1
ATOM 1648 N N . THR A 1 201 ? 14.830 -5.114 45.274 1.00 58.84 201 THR A N 1
ATOM 1649 C CA . THR A 1 201 ? 15.731 -5.978 44.495 1.00 58.84 201 THR A CA 1
ATOM 1650 C C . THR A 1 201 ? 15.331 -7.447 44.320 1.00 58.84 201 THR A C 1
ATOM 1652 O O . THR A 1 201 ? 15.839 -8.330 45.002 1.00 58.84 201 THR A O 1
ATOM 1655 N N . ALA A 1 202 ? 14.557 -7.727 43.271 1.00 58.53 202 ALA A N 1
ATOM 1656 C CA . ALA A 1 202 ? 14.721 -8.966 42.512 1.00 58.53 202 ALA A CA 1
ATOM 1657 C C . ALA A 1 202 ? 15.302 -8.609 41.137 1.00 58.53 202 ALA A C 1
ATOM 1659 O O . ALA A 1 202 ? 14.588 -8.399 40.159 1.00 58.53 202 ALA A O 1
ATOM 1660 N N . PHE A 1 203 ? 16.627 -8.466 41.114 1.00 65.12 203 PHE A N 1
ATOM 1661 C CA . PHE A 1 203 ? 17.448 -8.455 39.909 1.00 65.12 203 PHE A CA 1
ATOM 1662 C C . PHE A 1 203 ? 17.237 -9.796 39.189 1.00 65.12 203 PHE A C 1
ATOM 1664 O O . PHE A 1 203 ? 17.513 -10.852 39.758 1.00 65.12 203 PHE A O 1
ATOM 1671 N N . ARG A 1 204 ? 16.680 -9.771 37.976 1.00 63.81 204 ARG A N 1
ATOM 1672 C CA . ARG A 1 204 ? 16.514 -10.960 37.132 1.00 63.81 204 ARG A CA 1
ATOM 1673 C C . ARG A 1 204 ? 17.677 -10.965 36.134 1.00 63.81 204 ARG A C 1
ATOM 1675 O O . ARG A 1 204 ? 17.676 -10.089 35.273 1.00 63.81 204 ARG A O 1
ATOM 1682 N N . PRO A 1 205 ? 18.666 -11.868 36.262 1.00 67.62 205 PRO A N 1
ATOM 1683 C CA . PRO A 1 205 ? 19.789 -11.903 35.339 1.00 67.62 205 PRO A CA 1
ATOM 1684 C C . PRO A 1 205 ? 19.326 -12.312 33.939 1.00 67.62 205 PRO A C 1
ATOM 1686 O O . PRO A 1 205 ? 18.383 -13.099 33.776 1.00 67.62 205 PRO A O 1
ATOM 1689 N N . GLU A 1 206 ? 19.998 -11.704 32.965 1.00 64.56 206 GLU A N 1
ATOM 1690 C CA . GLU A 1 206 ? 19.955 -11.993 31.538 1.00 64.56 206 GLU A CA 1
ATOM 1691 C C . GLU A 1 206 ? 20.038 -13.495 31.279 1.00 64.56 206 GLU A C 1
ATOM 1693 O O . GLU A 1 206 ? 20.764 -14.233 31.944 1.00 64.56 206 GLU A O 1
ATOM 1698 N N . ARG A 1 207 ? 19.228 -13.950 30.325 1.00 67.44 207 ARG A N 1
ATOM 1699 C CA . ARG A 1 207 ? 19.301 -15.305 29.805 1.00 67.44 207 ARG A CA 1
ATOM 1700 C C . ARG A 1 207 ? 19.944 -15.192 28.433 1.00 67.44 207 ARG A C 1
ATOM 1702 O O . ARG A 1 207 ? 19.302 -14.717 27.497 1.00 67.44 207 ARG A O 1
ATOM 1709 N N . ASP A 1 208 ? 21.211 -15.575 28.387 1.00 72.00 208 ASP A N 1
ATOM 1710 C CA . ASP A 1 208 ? 21.991 -15.768 27.177 1.00 72.00 208 ASP A CA 1
ATOM 1711 C C . ASP A 1 208 ? 21.245 -16.720 26.232 1.00 72.00 208 ASP A C 1
ATOM 1713 O O . ASP A 1 208 ? 20.758 -17.777 26.645 1.00 72.00 208 ASP A O 1
ATOM 1717 N N . PHE A 1 209 ? 21.117 -16.315 24.970 1.00 66.31 209 PHE A N 1
ATOM 1718 C CA . PHE A 1 209 ? 20.785 -17.215 23.873 1.00 66.31 209 PHE A CA 1
ATOM 1719 C C . PHE A 1 209 ? 22.079 -17.472 23.106 1.00 66.31 209 PHE A C 1
ATOM 1721 O O . PHE A 1 209 ? 22.554 -16.612 22.366 1.00 66.31 209 PHE A O 1
ATOM 1728 N N . GLU A 1 210 ? 22.650 -18.646 23.358 1.00 73.44 210 GLU A N 1
ATOM 1729 C CA . GLU A 1 210 ? 23.647 -19.288 22.511 1.00 73.44 210 GLU A CA 1
ATOM 1730 C C . GLU A 1 210 ? 22.962 -19.904 21.274 1.00 73.44 210 GLU A C 1
ATOM 1732 O O . GLU A 1 210 ? 21.903 -20.522 21.400 1.00 73.44 210 GLU A O 1
ATOM 1737 N N . GLU A 1 211 ? 23.635 -19.698 20.133 1.00 63.66 211 GLU A N 1
ATOM 1738 C CA . GLU A 1 211 ? 23.614 -20.402 18.827 1.00 63.66 211 GLU A CA 1
ATOM 1739 C C . GLU A 1 211 ? 22.360 -20.385 17.928 1.00 63.66 211 GLU A C 1
ATOM 1741 O O . GLU A 1 211 ? 21.334 -21.043 18.214 1.00 63.66 211 GLU A O 1
#

Foldseek 3Di:
DDKDKAWLVCQDPVNFDQAAFQARHGFPAWDKDKAKDFDPCVVVDDPVCVVVRVVRIDIHIGGGGHHPVCPCVVVVLVCVLVVVVCCLVVVLVVVLVVCVVVVVVVVNVVSVVVSVVSVVVSVVVNVVSVVCDFHFPDDDPTMTMTPNTDPSRVVSSVVSVVVVVVVVVVVVVVVVVVVVPPPPPPPPDDDDDDDPPPPPDPDDDDDDDDD

Secondary structure (DSSP, 8-state):
-EEEEEEGGG-SGGGS-SB-TTT-SBP-EEEEEEEEE--GGGGGS-GGGHHHHHHH-EEEEEEEEE-GGGTTHHHHHHHHHHHHHHHHHHHHHHHHHHHHHTT-HHHHHHHHHHHHHHHHHHHHHHHHHHHTS-EEEEE-SSEEEEEEE-HHHHHHHHHHHHHHHHHHHHHHHHHHTTTTS------S---S-------------------